Protein AF-I4Y5M1-F1 (afdb_monomer)

Organism: Wallemia mellicola (strain ATCC MYA-4683 / CBS 633.66) (NCBI:txid671144)

Solvent-accessible surface area (backbone atoms only — not comparable to f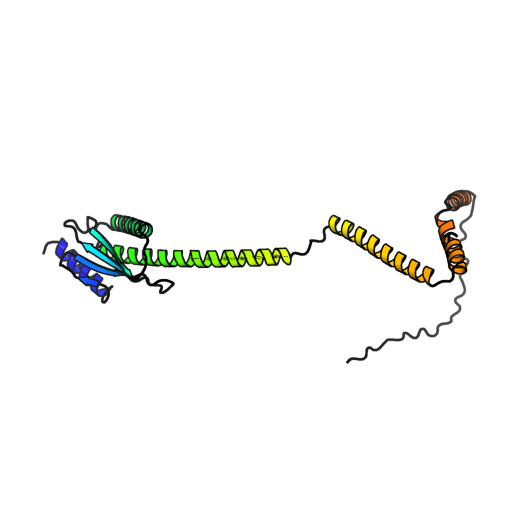ull-atom values): 14524 Å² total; per-residue (Å²): 128,55,75,54,56,51,52,52,51,56,50,47,58,51,45,48,71,75,32,72,87,38,56,44,78,80,50,98,53,30,42,33,37,55,40,62,44,89,63,93,57,83,75,69,51,31,35,34,43,38,37,36,65,47,96,56,43,42,70,42,75,56,53,71,46,81,45,78,79,40,68,86,79,55,71,69,56,51,53,51,49,53,52,52,42,50,52,54,45,64,76,43,55,69,40,90,47,66,64,58,46,54,50,50,49,31,51,51,51,37,50,54,44,49,51,56,49,51,55,51,51,48,53,51,48,52,52,52,49,56,50,50,49,54,49,48,57,72,65,53,66,83,77,85,41,77,66,58,47,52,55,50,48,53,51,50,51,51,52,51,50,50,53,50,51,51,51,52,50,53,55,50,66,74,43,55,77,70,56,43,51,51,51,50,52,52,72,69,49,70,50,73,69,58,46,56,77,65,47,62,65,59,61,58,50,49,63,60,57,75,72,64,86,77,79,82,79,66,69,81,79,66,73,75,80,86,77,86,82,88,85,82,87,81,80,81,78,82,80,81,81,90,129

InterPro domains:
  IPR006575 RWD domain [PF05773] (6-107)
  IPR006575 RWD domain [PS50908] (10-112)
  IPR006575 RWD domain [SM00591] (10-112)
  IPR016135 Ubiquitin-conjugating enzyme/RWD-like [G3DSA:3.10.110.10] (1-119)
  IPR016135 Ubiquitin-conjugating enzyme/RWD-like [SSF54495] (1-115)
  IPR040213 GIR2-like [PTHR12292] (7-232)

Structure (mmCIF, N/CA/C/O backbone):
data_AF-I4Y5M1-F1
#
_entry.id   AF-I4Y5M1-F1
#
loop_
_atom_site.group_PDB
_atom_site.id
_atom_site.type_symbol
_atom_site.label_atom_id
_atom_site.label_alt_id
_atom_site.label_comp_id
_atom_site.label_asym_id
_atom_site.label_entity_id
_atom_site.label_seq_id
_atom_site.pdbx_PDB_ins_code
_atom_site.Cartn_x
_atom_site.Cartn_y
_atom_site.Cartn_z
_atom_site.occupancy
_atom_site.B_iso_or_equiv
_atom_site.auth_seq_id
_atom_site.auth_comp_id
_atom_site.auth_asym_id
_atom_site.auth_atom_id
_atom_site.pdbx_PDB_model_num
ATOM 1 N N . MET A 1 1 ? -20.840 1.268 39.334 1.00 57.03 1 MET A N 1
ATOM 2 C CA . MET A 1 1 ? -19.733 1.132 38.390 1.00 57.03 1 MET A CA 1
ATOM 3 C C . MET A 1 1 ? -19.556 -0.352 38.187 1.00 57.03 1 MET A C 1
ATOM 5 O O . MET A 1 1 ? -19.246 -1.049 39.149 1.00 57.03 1 MET A O 1
ATOM 9 N N . SER A 1 2 ? -19.965 -0.866 37.032 1.00 81.56 2 SER A N 1
ATOM 10 C CA . SER A 1 2 ? -19.571 -2.227 36.652 1.00 81.56 2 SER A CA 1
ATOM 11 C C . SER A 1 2 ? -18.068 -2.230 36.351 1.00 81.56 2 SER A C 1
ATOM 13 O O . SER A 1 2 ? -17.550 -1.196 35.939 1.00 81.56 2 SER A O 1
ATOM 15 N N . GLU A 1 3 ? -17.371 -3.354 36.540 1.00 83.19 3 GLU A N 1
ATOM 16 C CA . GLU A 1 3 ? -15.937 -3.470 36.193 1.00 83.19 3 GLU A CA 1
ATOM 17 C C . GLU A 1 3 ? -15.663 -3.020 34.743 1.00 83.19 3 GLU A C 1
ATOM 19 O O . GLU A 1 3 ? -14.637 -2.414 34.461 1.00 83.19 3 GLU A O 1
ATOM 24 N N . LEU A 1 4 ? -16.630 -3.221 33.841 1.00 84.31 4 LEU A N 1
ATOM 25 C CA . LEU A 1 4 ? -16.580 -2.770 32.450 1.00 84.31 4 LEU A CA 1
ATOM 26 C C . LEU A 1 4 ? -16.574 -1.239 32.307 1.00 84.31 4 LEU A C 1
ATOM 28 O O . LEU A 1 4 ? -15.827 -0.704 31.497 1.00 84.31 4 LEU A O 1
ATOM 32 N N . GLU A 1 5 ? -17.381 -0.521 33.090 1.00 86.50 5 GLU A N 1
ATOM 33 C CA . GLU A 1 5 ? -17.401 0.949 33.057 1.00 86.50 5 GLU A CA 1
ATOM 34 C C . GLU A 1 5 ? -16.091 1.539 33.587 1.00 86.50 5 GLU A C 1
ATOM 36 O O . GLU A 1 5 ? -15.622 2.541 33.053 1.00 86.50 5 GLU A O 1
ATOM 41 N N . GLU A 1 6 ? -15.490 0.925 34.611 1.00 88.38 6 GLU A N 1
ATOM 42 C CA . GLU A 1 6 ? -14.185 1.356 35.133 1.00 88.38 6 GLU A CA 1
ATOM 43 C C . GLU A 1 6 ? -13.089 1.166 34.079 1.00 88.38 6 GLU A C 1
ATOM 45 O O . GLU A 1 6 ? -12.389 2.127 33.771 1.00 88.38 6 GLU A O 1
ATOM 50 N N . ILE A 1 7 ? -13.028 -0.004 33.430 1.00 87.94 7 ILE A N 1
ATOM 51 C CA . ILE A 1 7 ? -12.066 -0.280 32.348 1.00 87.94 7 ILE A CA 1
ATOM 52 C C . ILE A 1 7 ? -12.235 0.700 31.181 1.00 87.94 7 ILE A C 1
ATOM 54 O O . ILE A 1 7 ? -11.246 1.241 30.694 1.00 87.94 7 ILE A O 1
ATOM 58 N N . ILE A 1 8 ? -13.472 0.959 30.740 1.00 88.56 8 ILE A N 1
ATOM 59 C CA . ILE A 1 8 ? -13.740 1.903 29.642 1.00 88.56 8 ILE A CA 1
ATOM 60 C C . ILE A 1 8 ? -13.320 3.324 30.030 1.00 88.56 8 ILE A C 1
ATOM 62 O O . ILE A 1 8 ? -12.779 4.048 29.200 1.00 88.56 8 ILE A O 1
ATOM 66 N N . THR A 1 9 ? -13.552 3.736 31.280 1.00 90.25 9 THR A N 1
ATOM 67 C CA . THR A 1 9 ? -13.184 5.085 31.735 1.00 90.25 9 THR A CA 1
ATOM 68 C C . THR A 1 9 ? -11.665 5.246 31.804 1.00 90.25 9 THR A C 1
ATOM 70 O O . THR A 1 9 ? -11.143 6.246 31.321 1.00 90.25 9 THR A O 1
ATOM 73 N N . GLU A 1 10 ? -10.950 4.251 32.339 1.00 90.88 10 GLU A N 1
ATOM 74 C CA . GLU A 1 10 ? -9.482 4.242 32.375 1.00 90.88 10 GLU A CA 1
ATOM 75 C C . GLU A 1 10 ? -8.877 4.226 30.964 1.00 90.88 10 GLU A C 1
ATOM 77 O O . GLU A 1 10 ? -7.961 4.995 30.675 1.00 90.88 10 GLU A O 1
ATOM 82 N N . GLU A 1 11 ? -9.405 3.395 30.058 1.00 91.19 11 GLU A N 1
ATOM 83 C CA . GLU A 1 11 ? -8.971 3.372 28.658 1.00 91.19 11 GLU A CA 1
ATOM 84 C C . GLU A 1 11 ? -9.228 4.719 27.975 1.00 91.19 11 GLU A C 1
ATOM 86 O O . GLU A 1 11 ? -8.365 5.224 27.260 1.00 91.19 11 GLU A O 1
ATOM 91 N N . TYR A 1 12 ? -10.382 5.334 28.228 1.00 89.88 12 TYR A N 1
ATOM 92 C CA . TYR A 1 12 ? -10.726 6.631 27.661 1.00 89.88 12 TYR A CA 1
ATOM 93 C C . TYR A 1 12 ? -9.765 7.740 28.109 1.00 89.88 12 TYR A C 1
ATOM 95 O O . TYR A 1 12 ? -9.320 8.517 27.269 1.00 89.88 12 TYR A O 1
ATOM 103 N N . GLU A 1 13 ? -9.389 7.799 29.391 1.00 91.62 13 GLU A N 1
ATOM 104 C CA . GLU A 1 13 ? -8.397 8.773 29.882 1.00 91.62 13 GLU A CA 1
ATOM 105 C C . GLU A 1 13 ? -7.034 8.599 29.193 1.00 91.62 13 GLU A C 1
ATOM 107 O O . GLU A 1 13 ? -6.365 9.577 28.846 1.00 91.62 13 GLU A O 1
ATOM 112 N N . VAL A 1 14 ? -6.626 7.349 28.951 1.00 92.44 14 VAL A N 1
ATOM 113 C CA . VAL A 1 14 ? -5.398 7.050 28.203 1.00 92.44 14 VAL A CA 1
ATOM 114 C C . VAL A 1 14 ? -5.525 7.520 26.754 1.00 92.44 14 VAL A C 1
ATOM 116 O O . VAL A 1 14 ? -4.622 8.189 26.251 1.00 92.44 14 VAL A O 1
ATOM 119 N N . LEU A 1 15 ? -6.642 7.223 26.088 1.00 90.31 15 LEU A N 1
ATOM 120 C CA . LEU A 1 15 ? -6.883 7.632 24.704 1.00 90.31 15 LEU A CA 1
ATOM 121 C C . LEU A 1 15 ? -6.965 9.152 24.552 1.00 90.31 15 LEU A C 1
ATOM 123 O O . LEU A 1 15 ? -6.425 9.675 23.585 1.00 90.31 15 LEU A O 1
ATOM 127 N N . GLU A 1 16 ? -7.554 9.870 25.508 1.00 90.62 16 GLU A N 1
ATOM 128 C CA . GLU A 1 16 ? -7.593 11.338 25.517 1.00 90.62 16 GLU A CA 1
ATOM 129 C C . GLU A 1 16 ? -6.181 11.938 25.625 1.00 90.62 16 GLU A C 1
ATOM 131 O O . GLU A 1 16 ? -5.888 12.969 25.019 1.00 90.62 16 GLU A O 1
ATOM 136 N N . SER A 1 17 ? -5.265 11.267 26.335 1.00 91.62 17 SER A N 1
ATOM 137 C CA . SER A 1 17 ? -3.861 11.683 26.404 1.00 91.62 17 SER A CA 1
ATOM 138 C C . SER A 1 17 ? -3.068 11.380 25.131 1.00 91.62 17 SER A C 1
ATOM 140 O O . SER A 1 17 ? -2.084 12.076 24.869 1.00 91.62 17 SER A O 1
ATOM 142 N N . ILE A 1 18 ? -3.418 10.325 24.392 1.00 90.25 18 ILE A N 1
ATOM 143 C CA . ILE A 1 18 ? -2.713 9.925 23.164 1.00 90.25 18 ILE A CA 1
ATOM 144 C C . ILE A 1 18 ? -3.246 10.712 21.960 1.00 90.25 18 ILE A C 1
ATOM 146 O O . ILE A 1 18 ? -2.457 11.201 21.154 1.00 90.25 18 ILE A O 1
ATOM 150 N N . TYR A 1 19 ? -4.568 10.871 21.875 1.00 89.31 19 TYR A N 1
ATOM 151 C CA . TYR A 1 19 ? -5.299 11.453 20.749 1.00 89.31 19 TYR A CA 1
ATOM 152 C C . TYR A 1 19 ? -6.145 12.666 21.186 1.00 89.31 19 TYR A C 1
ATOM 154 O O . TYR A 1 19 ? -7.373 12.623 21.111 1.00 89.31 19 TYR A O 1
ATOM 162 N N . PRO A 1 20 ? -5.527 13.777 21.625 1.00 86.00 20 PRO A N 1
ATOM 163 C CA . PRO A 1 20 ? -6.262 14.919 22.175 1.00 86.00 20 PRO A CA 1
ATOM 164 C C . PRO A 1 20 ? -7.123 15.667 21.144 1.00 86.00 20 PRO A C 1
ATOM 166 O O . PRO A 1 20 ? -8.105 16.304 21.517 1.00 86.00 20 PRO A O 1
ATOM 169 N N . GLU A 1 21 ? -6.752 15.626 19.861 1.00 85.69 21 GLU A N 1
ATOM 170 C CA . GLU A 1 21 ? -7.451 16.341 18.778 1.00 85.69 21 GLU A CA 1
ATOM 171 C C . GLU A 1 21 ? -8.237 15.404 17.844 1.00 85.69 21 GLU A C 1
ATOM 173 O O . GLU A 1 21 ? -9.109 15.857 17.106 1.00 85.69 21 GLU A O 1
ATOM 178 N N . GLU A 1 22 ? -7.942 14.103 17.886 1.00 87.25 22 GLU A N 1
ATOM 179 C CA . GLU A 1 22 ? -8.444 13.094 16.943 1.00 87.25 22 GLU A CA 1
ATOM 180 C C . GLU A 1 22 ? -9.556 12.206 17.533 1.00 87.25 22 GLU A C 1
ATOM 182 O O . GLU A 1 22 ? -10.274 11.537 16.784 1.00 87.25 22 GLU A O 1
ATOM 187 N N . LEU A 1 23 ? -9.710 12.203 18.863 1.00 89.06 23 LEU A N 1
ATOM 188 C CA . LEU A 1 23 ? -10.723 11.437 19.588 1.00 89.06 23 LEU A CA 1
ATOM 189 C C . LEU A 1 23 ? -12.029 12.234 19.726 1.00 89.06 23 LEU A C 1
ATOM 191 O O . LEU A 1 23 ? -12.064 13.311 20.320 1.00 89.06 23 LEU A O 1
ATOM 195 N N . GLU A 1 24 ? -13.135 11.660 19.256 1.00 87.94 24 GLU A N 1
ATOM 196 C CA . GLU A 1 24 ? -14.485 12.189 19.436 1.00 87.94 24 GLU A CA 1
ATOM 197 C C . GLU A 1 24 ? -15.360 11.174 20.188 1.00 87.94 24 GLU A C 1
ATOM 199 O O . GLU A 1 24 ? -15.571 10.035 19.761 1.00 87.94 24 GLU A O 1
ATOM 204 N N . ARG A 1 25 ? -15.901 11.593 21.338 1.00 85.56 25 ARG A N 1
ATOM 205 C CA . ARG A 1 25 ? -16.814 10.773 22.139 1.00 85.56 25 ARG A CA 1
ATOM 206 C C . ARG A 1 25 ? -18.257 11.002 21.700 1.00 85.56 25 ARG A C 1
ATOM 208 O O . ARG A 1 25 ? -18.841 12.039 22.010 1.00 85.56 25 ARG A O 1
ATOM 215 N N . ILE A 1 26 ? -18.847 10.011 21.032 1.00 85.88 26 ILE A N 1
ATOM 216 C CA . ILE A 1 26 ? -20.254 10.058 20.605 1.00 85.88 26 ILE A CA 1
ATOM 217 C C . ILE A 1 26 ? -21.175 9.657 21.766 1.00 85.88 26 ILE A C 1
ATOM 219 O O . ILE A 1 26 ? -22.204 10.293 21.998 1.00 85.88 26 ILE A O 1
ATOM 223 N N . SER A 1 27 ? -20.812 8.607 22.508 1.00 86.56 27 SER A N 1
ATOM 224 C CA . SER A 1 27 ? -21.611 8.071 23.615 1.00 86.56 27 SER A CA 1
ATOM 225 C C . SER A 1 27 ? -20.727 7.462 24.710 1.00 86.56 27 SER A C 1
ATOM 227 O O . SER A 1 27 ? -19.505 7.418 24.598 1.00 86.56 27 SER A O 1
ATOM 229 N N . ASP A 1 28 ? -21.338 6.954 25.781 1.00 80.69 28 ASP A N 1
ATOM 230 C CA . ASP A 1 28 ? -20.623 6.216 26.832 1.00 80.69 28 ASP A CA 1
ATOM 231 C C . ASP A 1 28 ? -20.078 4.867 26.337 1.00 80.69 28 ASP A C 1
ATOM 233 O O . ASP A 1 28 ? -19.151 4.326 26.929 1.00 80.69 28 ASP A O 1
ATOM 237 N N . ARG A 1 29 ? -20.645 4.338 25.244 1.00 84.75 29 ARG A N 1
ATOM 238 C CA . ARG A 1 29 ? -20.257 3.057 24.631 1.00 84.75 29 ARG A CA 1
ATOM 239 C C . ARG A 1 29 ? -19.787 3.175 23.180 1.00 84.75 29 ARG A C 1
ATOM 241 O O . ARG A 1 29 ? -19.519 2.150 22.565 1.00 84.75 29 ARG A O 1
ATOM 248 N N . GLU A 1 30 ? -19.721 4.389 22.638 1.00 89.25 30 GLU A N 1
ATOM 249 C CA . GLU A 1 30 ? -19.337 4.631 21.246 1.00 89.25 30 GLU A CA 1
ATOM 250 C C . GLU A 1 30 ? -18.233 5.680 21.166 1.00 89.25 30 GLU A C 1
ATOM 252 O O . GLU A 1 30 ? -18.373 6.799 21.674 1.00 89.25 30 GLU A O 1
ATOM 257 N N . LEU A 1 31 ? -17.160 5.298 20.484 1.00 90.12 31 LEU A N 1
ATOM 258 C CA . LEU A 1 31 ? -15.962 6.083 20.245 1.00 90.12 31 LEU A CA 1
ATOM 259 C C . LEU A 1 31 ? -15.838 6.367 18.758 1.00 90.12 31 LEU A C 1
ATOM 261 O O . LEU A 1 31 ? -16.199 5.531 17.923 1.00 90.12 31 LEU A O 1
ATOM 265 N N . LYS A 1 32 ? -15.196 7.478 18.437 1.00 91.62 32 LYS A N 1
ATOM 266 C CA . LYS A 1 32 ? -14.704 7.742 17.099 1.00 91.62 32 LYS A CA 1
ATOM 267 C C . LYS A 1 32 ? -13.271 8.250 17.188 1.00 91.62 32 LYS A C 1
ATOM 269 O O . LYS A 1 32 ? -13.000 9.182 17.937 1.00 91.62 32 LYS A O 1
ATOM 274 N N . ILE A 1 33 ? -12.362 7.621 16.452 1.00 90.69 33 ILE A N 1
ATOM 275 C CA . ILE A 1 33 ? -10.958 8.034 16.368 1.00 90.69 33 ILE A CA 1
ATOM 276 C C . ILE A 1 33 ? -10.657 8.358 14.913 1.00 90.69 33 ILE A C 1
ATOM 278 O O . ILE A 1 33 ? -10.759 7.493 14.045 1.00 90.69 33 ILE A O 1
ATOM 282 N N . THR A 1 34 ? -10.289 9.607 14.655 1.00 89.00 34 THR A N 1
ATOM 283 C CA . THR A 1 34 ? -9.799 10.029 13.343 1.00 89.00 34 THR A CA 1
ATOM 284 C C . THR A 1 34 ? -8.353 9.571 13.215 1.00 89.00 34 THR A C 1
ATOM 286 O O . THR A 1 34 ? -7.529 9.888 14.059 1.00 89.00 34 THR A O 1
ATOM 289 N N . THR A 1 35 ? -8.024 8.826 12.171 1.00 84.25 35 THR A N 1
ATOM 290 C CA . THR A 1 35 ? -6.660 8.354 11.912 1.00 84.25 35 THR A CA 1
ATOM 291 C C . THR A 1 35 ? -6.131 8.999 10.641 1.00 84.25 35 THR A C 1
ATOM 293 O O . THR A 1 35 ? -6.786 9.006 9.592 1.00 84.25 35 THR A O 1
ATOM 296 N N . ILE A 1 36 ? -4.937 9.576 10.761 1.00 82.19 36 ILE A N 1
ATOM 297 C CA . ILE A 1 36 ? -4.214 10.229 9.675 1.00 82.19 36 ILE A CA 1
ATOM 298 C C . ILE A 1 36 ? -2.898 9.456 9.476 1.00 82.19 36 ILE A C 1
ATOM 300 O O . ILE A 1 36 ? -2.210 9.182 10.465 1.00 82.19 36 ILE A O 1
ATOM 304 N N . PRO A 1 37 ? -2.540 9.068 8.240 1.00 77.81 37 PRO A N 1
ATOM 305 C CA . PRO A 1 37 ? -1.242 8.479 7.941 1.00 77.81 37 PRO A CA 1
ATOM 306 C C . PRO A 1 37 ? -0.120 9.441 8.334 1.00 77.81 37 PRO A C 1
ATOM 308 O O . PRO A 1 37 ? -0.224 10.647 8.116 1.00 77.81 37 PRO A O 1
ATOM 311 N N . ASP A 1 38 ? 0.964 8.899 8.892 1.00 69.62 38 ASP A N 1
ATOM 312 C CA . ASP A 1 38 ? 2.120 9.699 9.329 1.00 69.62 38 ASP A CA 1
ATOM 313 C C . ASP A 1 38 ? 2.882 10.335 8.158 1.00 69.62 38 ASP A C 1
ATOM 315 O O . ASP A 1 38 ? 3.570 11.345 8.318 1.00 69.62 38 ASP A O 1
ATOM 319 N N . GLU A 1 39 ? 2.765 9.746 6.972 1.00 65.94 39 GLU A N 1
ATOM 320 C CA . GLU A 1 39 ? 3.447 10.203 5.773 1.00 65.94 39 GLU A CA 1
ATOM 321 C C . GLU A 1 39 ? 2.485 10.977 4.865 1.00 65.94 39 GLU A C 1
ATOM 323 O O . GLU A 1 39 ? 1.566 10.412 4.276 1.00 65.94 39 GLU A O 1
ATOM 328 N N . GLU A 1 40 ? 2.749 12.275 4.669 1.00 62.34 40 GLU A N 1
ATOM 329 C CA . GLU A 1 40 ? 2.130 13.095 3.610 1.00 62.34 40 GLU A CA 1
ATOM 330 C C . GLU A 1 40 ? 2.690 12.738 2.215 1.00 62.34 40 GLU A C 1
ATOM 332 O O . GLU A 1 40 ? 3.019 13.603 1.399 1.00 62.34 40 GLU A O 1
ATOM 337 N N . ILE A 1 41 ? 2.882 11.451 1.939 1.00 58.50 41 ILE A N 1
ATOM 338 C CA . ILE A 1 41 ? 3.400 10.971 0.664 1.00 58.50 41 ILE A CA 1
ATOM 339 C C . ILE A 1 41 ? 2.203 10.553 -0.187 1.00 58.50 41 ILE A C 1
ATOM 341 O O . ILE A 1 41 ? 1.475 9.632 0.152 1.00 58.50 41 ILE A O 1
ATOM 345 N N . GLY A 1 42 ? 1.982 11.230 -1.312 1.00 63.88 42 GLY A N 1
ATOM 346 C CA . GLY A 1 42 ? 0.914 10.870 -2.246 1.00 63.88 42 GLY A CA 1
ATOM 347 C C . GLY A 1 42 ? -0.441 11.517 -1.937 1.00 63.88 42 GLY A C 1
ATOM 348 O O . GLY A 1 42 ? -0.538 12.736 -1.806 1.00 63.88 42 GLY A O 1
ATOM 349 N N . GLU A 1 43 ? -1.514 10.722 -1.955 1.00 67.44 43 GLU A N 1
ATOM 350 C CA . GLU A 1 43 ? -2.888 11.215 -1.786 1.00 67.44 43 GLU A CA 1
ATOM 351 C C . GLU A 1 43 ? -3.259 11.297 -0.298 1.00 67.44 43 GLU A C 1
ATOM 353 O O . GLU A 1 43 ? -3.044 10.320 0.420 1.00 67.44 43 GLU A O 1
ATOM 358 N N . PRO A 1 44 ? -3.849 12.414 0.175 1.00 70.81 44 PRO A N 1
ATOM 359 C CA . PRO A 1 44 ? -4.283 12.522 1.561 1.00 70.81 44 PRO A CA 1
ATOM 360 C C . PRO A 1 44 ? -5.400 11.507 1.816 1.00 70.81 44 PRO A C 1
ATOM 362 O O . PRO A 1 44 ? -6.483 11.597 1.234 1.00 70.81 44 PRO A O 1
ATOM 365 N N . LEU A 1 45 ? -5.122 10.533 2.678 1.00 81.06 45 LEU A N 1
ATOM 366 C CA . LEU A 1 45 ? -6.077 9.525 3.115 1.00 81.06 45 LEU A CA 1
ATOM 367 C C . LEU A 1 45 ? -6.411 9.799 4.579 1.00 81.06 45 LEU A C 1
ATOM 369 O O . LEU A 1 45 ? -5.520 9.808 5.412 1.00 81.06 45 LEU A O 1
ATOM 373 N N . LYS A 1 46 ? -7.676 10.055 4.901 1.00 85.69 46 LYS A N 1
ATOM 374 C CA . LYS A 1 46 ? -8.151 10.197 6.282 1.00 85.69 46 LYS A CA 1
ATOM 375 C C . LYS A 1 46 ? -9.294 9.239 6.515 1.00 85.69 46 LYS A C 1
ATOM 377 O O . LYS A 1 46 ? -10.250 9.212 5.732 1.00 85.69 46 LYS A O 1
ATOM 382 N N . THR A 1 47 ? -9.210 8.495 7.605 1.00 86.81 47 THR A N 1
ATOM 383 C CA . THR A 1 47 ? -10.216 7.500 7.961 1.00 86.81 47 THR A CA 1
ATOM 384 C C . THR A 1 47 ? -10.630 7.643 9.407 1.00 86.81 47 THR A C 1
ATOM 386 O O . THR A 1 47 ? -9.798 7.852 10.286 1.00 86.81 47 THR A O 1
ATOM 389 N N . ASP A 1 48 ? -11.910 7.450 9.655 1.00 90.75 48 ASP A N 1
ATOM 390 C CA . ASP A 1 48 ? -12.472 7.399 10.986 1.00 90.75 48 ASP A CA 1
ATOM 391 C C . ASP A 1 48 ? -12.708 5.949 11.382 1.00 90.75 48 ASP A C 1
ATOM 393 O O . ASP A 1 48 ? -13.368 5.188 10.673 1.00 90.75 48 ASP A O 1
ATOM 397 N N . LEU A 1 49 ? -12.189 5.581 12.547 1.00 90.81 49 LEU A N 1
ATOM 398 C CA . LEU A 1 49 ? -12.472 4.318 13.199 1.00 90.81 49 LEU A CA 1
ATOM 399 C C . LEU A 1 49 ? -13.588 4.539 14.215 1.00 90.81 49 LEU A C 1
ATOM 401 O O . LEU A 1 49 ? -13.377 5.152 15.266 1.00 90.81 49 LEU A O 1
ATOM 405 N N . ARG A 1 50 ? -14.787 4.049 13.900 1.00 91.94 50 ARG A N 1
ATOM 406 C CA . ARG A 1 50 ? -15.914 4.044 14.830 1.00 91.94 50 ARG A CA 1
ATOM 407 C C . ARG A 1 50 ? -15.916 2.736 15.600 1.00 91.94 50 ARG A C 1
ATOM 409 O O . ARG A 1 50 ? -15.908 1.675 14.989 1.00 91.94 50 ARG A O 1
ATOM 416 N N . ILE A 1 51 ? -15.948 2.811 16.926 1.00 91.69 51 ILE A N 1
ATOM 417 C CA . ILE A 1 51 ? -15.874 1.639 17.805 1.00 91.69 51 ILE A CA 1
ATOM 418 C C . ILE A 1 51 ? -17.066 1.643 18.752 1.00 91.69 51 ILE A C 1
ATOM 420 O O . ILE A 1 51 ? -17.370 2.660 19.376 1.00 91.69 51 ILE A O 1
ATOM 424 N N . THR A 1 52 ? -17.714 0.490 18.885 1.00 91.56 52 THR A N 1
ATOM 425 C CA . THR A 1 52 ? -18.832 0.251 19.796 1.00 91.56 52 THR A CA 1
ATOM 426 C C . THR A 1 52 ? -18.461 -0.849 20.788 1.00 91.56 52 THR A C 1
ATOM 428 O O . THR A 1 52 ? -18.168 -1.983 20.409 1.00 91.56 52 THR A O 1
ATOM 431 N N . TYR A 1 53 ? -18.481 -0.526 22.082 1.00 90.44 53 TYR A N 1
ATOM 432 C CA . TYR A 1 53 ? -18.108 -1.467 23.139 1.00 90.44 53 TYR A CA 1
ATOM 433 C C . TYR A 1 53 ? -19.203 -2.507 23.411 1.00 90.44 53 TYR A C 1
ATOM 435 O O . TYR A 1 53 ? -20.318 -2.173 23.843 1.00 90.44 53 TYR A O 1
ATOM 443 N N . THR A 1 54 ? -18.847 -3.785 23.275 1.00 89.62 54 THR A N 1
ATOM 444 C CA . THR A 1 54 ? -19.696 -4.939 23.607 1.00 89.62 54 THR A CA 1
ATOM 445 C C . THR A 1 54 ? -19.824 -5.136 25.124 1.00 89.62 54 THR A C 1
ATOM 447 O O . THR A 1 54 ? -19.101 -4.538 25.922 1.00 89.62 54 THR A O 1
ATOM 450 N N . GLU A 1 55 ? -20.792 -5.938 25.571 1.00 88.06 55 GLU A N 1
ATOM 451 C CA . GLU A 1 55 ? -21.020 -6.196 27.006 1.00 88.06 55 GLU A CA 1
ATOM 452 C C . GLU A 1 55 ? -19.927 -7.058 27.657 1.00 88.06 55 GLU A C 1
ATOM 454 O O . GLU A 1 55 ? -19.816 -7.066 28.882 1.00 88.06 55 GLU A O 1
ATOM 459 N N . GLN A 1 56 ? -19.129 -7.775 26.860 1.00 86.44 56 GLN A N 1
ATOM 460 C CA . GLN A 1 56 ? -18.062 -8.661 27.340 1.00 86.44 56 GLN A CA 1
ATOM 461 C C . GLN A 1 56 ? -16.652 -8.081 27.156 1.00 86.44 56 GLN A C 1
ATOM 463 O O . GLN A 1 56 ? -15.670 -8.771 27.431 1.00 86.44 56 GLN A O 1
ATOM 468 N N . TYR A 1 57 ? -16.530 -6.823 26.731 1.00 85.69 57 TYR A N 1
ATOM 469 C CA . TYR A 1 57 ? -15.248 -6.130 26.615 1.00 85.69 57 TYR A CA 1
ATOM 470 C C . TYR A 1 57 ? -14.490 -6.103 27.960 1.00 85.69 57 TYR A C 1
ATOM 472 O O . TYR A 1 57 ? -15.113 -5.833 28.990 1.00 85.69 57 TYR A O 1
ATOM 480 N N . PRO A 1 58 ? -13.169 -6.377 28.010 1.00 86.69 58 PRO A N 1
ATOM 481 C CA . PRO A 1 58 ? -12.213 -6.607 26.912 1.00 86.69 58 PRO A CA 1
ATOM 482 C C . PRO A 1 58 ? -12.019 -8.083 26.494 1.00 86.69 58 PRO A C 1
ATOM 484 O O . PRO A 1 58 ? -11.050 -8.418 25.814 1.00 86.69 58 PRO A O 1
ATOM 487 N N . ASN A 1 59 ? -12.893 -9.000 26.923 1.00 86.38 59 ASN A N 1
ATOM 488 C CA . ASN A 1 59 ? -12.789 -10.432 26.594 1.00 86.38 59 ASN A CA 1
ATOM 489 C C . ASN A 1 59 ? -13.384 -10.789 25.223 1.00 86.38 59 ASN A C 1
ATOM 491 O O . ASN A 1 59 ? -13.151 -11.886 24.720 1.00 86.38 59 ASN A O 1
ATOM 495 N N . GLU A 1 60 ? -14.160 -9.880 24.642 1.00 88.38 60 GLU A N 1
ATOM 496 C CA . GLU A 1 60 ? -14.741 -9.983 23.308 1.00 88.38 60 GLU A CA 1
ATOM 497 C C . GLU A 1 60 ? -14.338 -8.755 22.490 1.00 88.38 60 GLU A C 1
ATOM 499 O O . GLU A 1 60 ? -14.164 -7.661 23.039 1.00 88.38 60 GLU A O 1
ATOM 504 N N . LEU A 1 61 ? -14.188 -8.949 21.180 1.00 89.31 61 LEU A N 1
ATOM 505 C CA . LEU A 1 61 ? -13.878 -7.878 20.241 1.00 89.31 61 LEU A CA 1
ATOM 506 C C . LEU A 1 61 ? -14.989 -6.812 20.281 1.00 89.31 61 LEU A C 1
ATOM 508 O O . LEU A 1 61 ? -16.169 -7.177 20.282 1.00 89.31 61 LEU A O 1
ATOM 512 N N . PRO A 1 62 ? -14.660 -5.511 20.309 1.00 89.75 62 PRO A N 1
ATOM 513 C CA . PRO A 1 62 ? -15.659 -4.481 20.069 1.00 89.75 62 PRO A CA 1
ATOM 514 C C . PRO A 1 62 ? -16.103 -4.503 18.600 1.00 89.75 62 PRO A C 1
ATOM 516 O O . PRO A 1 62 ? -15.338 -4.898 17.718 1.00 89.75 62 PRO A O 1
ATOM 519 N N . ASP A 1 63 ? -17.319 -4.033 18.329 1.00 90.56 63 ASP A N 1
ATOM 520 C CA . ASP A 1 63 ? -17.756 -3.807 16.952 1.00 90.56 63 ASP A CA 1
ATOM 521 C C . ASP A 1 63 ? -17.050 -2.556 16.423 1.00 90.56 63 ASP A C 1
ATOM 523 O O . ASP A 1 63 ? -17.061 -1.511 17.081 1.00 90.56 63 ASP A O 1
ATOM 527 N N . PHE A 1 64 ? -16.440 -2.642 15.243 1.00 91.00 64 PHE A N 1
ATOM 528 C CA . PHE A 1 64 ? -15.763 -1.508 14.625 1.00 91.00 64 PHE A CA 1
ATOM 529 C C . PHE A 1 64 ? -16.156 -1.329 13.160 1.00 91.00 64 PHE A C 1
ATOM 531 O O . PHE A 1 64 ? -16.423 -2.290 12.440 1.00 91.00 64 PHE A O 1
ATOM 538 N N . GLU A 1 65 ? -16.177 -0.077 12.720 1.00 89.88 65 GLU A N 1
ATOM 539 C CA . GLU A 1 65 ? -16.484 0.322 11.351 1.00 89.88 65 GLU A CA 1
ATOM 540 C C . GLU A 1 65 ? -15.463 1.366 10.889 1.00 89.88 65 GLU A C 1
ATOM 542 O O . GLU A 1 65 ? -15.112 2.279 11.640 1.00 89.88 65 GLU A O 1
ATOM 547 N N . ILE A 1 66 ? -14.966 1.207 9.660 1.00 89.00 66 ILE A N 1
ATOM 548 C CA . ILE A 1 66 ? -13.986 2.113 9.053 1.00 89.00 66 ILE A CA 1
ATOM 549 C C . ILE A 1 66 ? -14.722 3.011 8.058 1.00 89.00 66 ILE A C 1
ATOM 551 O O . ILE A 1 66 ? -15.157 2.557 6.995 1.00 89.00 66 ILE A O 1
ATOM 555 N N . GLU A 1 67 ? -14.830 4.297 8.374 1.00 85.88 67 GLU A N 1
ATOM 556 C CA . GLU A 1 67 ? -15.365 5.315 7.472 1.00 85.88 67 GLU A CA 1
ATOM 557 C C . GLU A 1 67 ? -14.214 6.079 6.805 1.00 85.88 67 GLU A C 1
ATOM 559 O O . GLU A 1 67 ? -13.255 6.485 7.451 1.00 85.88 67 GLU A O 1
ATOM 564 N N . VAL A 1 68 ? -14.286 6.294 5.491 1.00 85.31 68 VAL A N 1
ATOM 565 C CA . VAL A 1 68 ? -13.267 7.068 4.760 1.00 85.31 68 VAL A CA 1
ATOM 566 C C . VAL A 1 68 ? -13.771 8.500 4.601 1.00 85.31 68 VAL A C 1
ATOM 568 O O . VAL A 1 68 ? -14.771 8.720 3.916 1.00 85.31 68 VAL A O 1
ATOM 571 N N . LEU A 1 69 ? -13.091 9.466 5.224 1.00 78.75 69 LEU A N 1
ATOM 572 C CA . LEU A 1 69 ? -13.428 10.892 5.142 1.00 78.75 69 LEU A CA 1
ATOM 573 C C . LEU A 1 69 ? -12.803 11.567 3.922 1.00 78.75 69 LEU A C 1
ATOM 575 O O . LEU A 1 69 ? -13.459 12.337 3.220 1.00 78.75 69 LEU A O 1
ATOM 579 N N . GLU A 1 70 ? -11.518 11.309 3.693 1.00 76.94 70 GLU A N 1
ATOM 580 C CA . GLU A 1 70 ? -10.726 11.944 2.644 1.00 76.94 70 GLU A CA 1
ATOM 581 C C . GLU A 1 70 ? -9.879 10.876 1.952 1.00 76.94 70 GLU A C 1
ATOM 583 O O . GLU A 1 70 ? -9.325 10.008 2.618 1.00 76.94 70 GLU A O 1
ATOM 588 N N . GLY A 1 71 ? -9.803 10.913 0.622 1.00 75.12 71 GLY A N 1
ATOM 589 C CA . GLY A 1 71 ? -9.048 9.941 -0.172 1.00 75.12 71 GLY A CA 1
ATOM 590 C C . GLY A 1 71 ? -9.896 8.820 -0.778 1.00 75.12 71 GLY A C 1
ATOM 591 O O . GLY A 1 71 ? -11.129 8.837 -0.749 1.00 75.12 71 GLY A O 1
ATOM 592 N N . THR A 1 72 ? -9.213 7.857 -1.399 1.00 74.50 72 THR A N 1
ATOM 593 C CA . THR A 1 72 ? -9.832 6.688 -2.034 1.00 74.50 72 THR A CA 1
ATOM 594 C C . THR A 1 72 ? -9.250 5.402 -1.456 1.00 74.50 72 THR A C 1
ATOM 596 O O . THR A 1 72 ? -8.043 5.160 -1.532 1.00 74.50 72 THR A O 1
ATOM 599 N N . LEU A 1 73 ? -10.122 4.577 -0.879 1.00 77.69 73 LEU A N 1
ATOM 600 C CA . LEU A 1 73 ? -9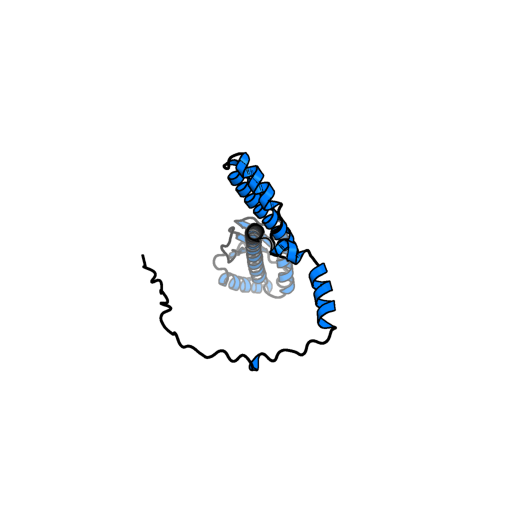.803 3.227 -0.419 1.00 77.69 73 LEU A CA 1
ATOM 601 C C . LEU A 1 73 ? -10.662 2.253 -1.224 1.00 77.69 73 LEU A C 1
ATOM 603 O O . LEU A 1 73 ? -11.889 2.398 -1.236 1.00 77.69 73 LEU A O 1
ATOM 607 N N . ASP A 1 74 ? -10.025 1.315 -1.919 1.00 82.19 74 ASP A N 1
ATOM 608 C CA . ASP A 1 74 ? -10.730 0.266 -2.651 1.00 82.19 74 ASP A CA 1
ATOM 609 C C . ASP A 1 74 ? -11.396 -0.695 -1.659 1.00 82.19 74 ASP A C 1
ATOM 611 O O . ASP A 1 74 ? -10.908 -0.901 -0.545 1.00 82.19 74 ASP A O 1
ATOM 615 N N . ASP A 1 75 ? -12.502 -1.320 -2.059 1.00 82.44 75 ASP A N 1
ATOM 616 C CA . ASP A 1 75 ? -13.241 -2.218 -1.161 1.00 82.44 75 ASP A CA 1
ATOM 617 C C . ASP A 1 75 ? -12.373 -3.415 -0.731 1.00 82.44 75 ASP A C 1
ATOM 619 O O . ASP A 1 75 ? -12.437 -3.861 0.409 1.00 82.44 75 ASP A O 1
ATOM 623 N N . LYS A 1 76 ? -11.462 -3.868 -1.601 1.00 85.06 76 LYS A N 1
ATOM 624 C CA . LYS A 1 76 ? -10.491 -4.927 -1.276 1.00 85.06 76 LYS A CA 1
ATOM 625 C C . LYS A 1 76 ? -9.470 -4.511 -0.222 1.00 85.06 76 LYS A C 1
ATOM 627 O O . LYS A 1 76 ? -9.041 -5.342 0.571 1.00 85.06 76 LYS A O 1
ATOM 632 N N . GLU A 1 77 ? -9.040 -3.253 -0.256 1.00 85.50 77 GLU A N 1
ATOM 633 C CA . GLU A 1 77 ? -8.092 -2.714 0.720 1.00 85.50 77 GLU A CA 1
ATOM 634 C C . GLU A 1 77 ? -8.784 -2.560 2.078 1.00 85.50 77 GLU A C 1
ATOM 636 O O . GLU A 1 77 ? -8.207 -2.926 3.097 1.00 85.50 77 GLU A O 1
ATOM 641 N N . LYS A 1 78 ? -10.052 -2.113 2.091 1.00 87.00 78 LYS A N 1
ATOM 642 C CA . LYS A 1 78 ? -10.890 -2.088 3.302 1.00 87.00 78 LYS A CA 1
ATOM 643 C C . LYS A 1 78 ? -11.029 -3.471 3.921 1.00 87.00 78 LYS A C 1
ATOM 645 O O . LYS A 1 78 ? -10.780 -3.615 5.112 1.00 87.00 78 LYS A O 1
ATOM 650 N N . ASP A 1 79 ? -11.391 -4.471 3.120 1.00 88.94 79 ASP A N 1
ATOM 651 C CA . ASP A 1 79 ? -11.544 -5.848 3.597 1.00 88.94 79 ASP A CA 1
ATOM 652 C C . ASP A 1 79 ? -10.233 -6.376 4.204 1.00 88.94 79 ASP A C 1
ATOM 654 O O . ASP A 1 79 ? -10.250 -6.985 5.273 1.00 88.94 79 ASP A O 1
ATOM 658 N N . GLY A 1 80 ? -9.091 -6.073 3.574 1.00 89.94 80 GLY A N 1
ATOM 659 C CA . GLY A 1 80 ? -7.769 -6.426 4.096 1.00 89.94 80 GLY A CA 1
ATOM 660 C C . GLY A 1 80 ? -7.441 -5.748 5.430 1.00 89.94 80 GLY A C 1
ATOM 661 O O . GLY A 1 80 ? -6.962 -6.410 6.349 1.00 89.94 80 GLY A O 1
ATOM 662 N N . LEU A 1 81 ? -7.745 -4.453 5.577 1.00 90.19 81 LEU A N 1
ATOM 663 C CA . LEU A 1 81 ? -7.566 -3.734 6.846 1.00 90.19 81 LEU A CA 1
ATOM 664 C C . LEU A 1 81 ? -8.465 -4.305 7.949 1.00 90.19 81 LEU A C 1
ATOM 666 O O . LEU A 1 81 ? -8.023 -4.473 9.082 1.00 90.19 81 LEU A O 1
ATOM 670 N N . VAL A 1 82 ? -9.717 -4.643 7.630 1.00 91.38 82 VAL A N 1
ATOM 671 C CA . VAL A 1 82 ? -10.645 -5.269 8.584 1.00 91.38 82 VAL A CA 1
ATOM 672 C C . VAL A 1 82 ? -10.139 -6.645 9.023 1.00 91.38 82 VAL A C 1
ATOM 674 O O . VAL A 1 82 ? -10.262 -6.990 10.198 1.00 91.38 82 VAL A O 1
ATOM 677 N N . GLU A 1 83 ? -9.557 -7.436 8.120 1.00 92.19 83 GLU A N 1
ATOM 678 C CA . GLU A 1 83 ? -8.953 -8.730 8.459 1.00 92.19 83 GLU A CA 1
ATOM 679 C C . GLU A 1 83 ? -7.753 -8.561 9.404 1.00 92.19 83 GLU A C 1
ATOM 681 O O . GLU A 1 83 ? -7.704 -9.217 10.445 1.00 92.19 83 GLU A O 1
ATOM 686 N N . GLN A 1 84 ? -6.858 -7.612 9.115 1.00 91.56 84 GLN A N 1
ATOM 687 C CA . GLN A 1 84 ? -5.712 -7.284 9.975 1.00 91.56 84 GLN A CA 1
ATOM 688 C C . GLN A 1 84 ? -6.141 -6.805 11.370 1.00 91.56 84 GLN A C 1
ATOM 690 O O . GLN A 1 84 ? -5.589 -7.239 12.381 1.00 91.56 84 GLN A O 1
ATOM 695 N N . LEU A 1 85 ? -7.156 -5.940 11.445 1.00 91.25 85 LEU A N 1
ATOM 696 C CA . LEU A 1 85 ? -7.707 -5.464 12.716 1.00 91.25 85 LEU A CA 1
ATOM 697 C C . LEU A 1 85 ? -8.330 -6.598 13.532 1.00 91.25 85 LEU A C 1
ATOM 699 O O . LEU A 1 85 ? -8.159 -6.647 14.750 1.00 91.25 85 LEU A O 1
ATOM 703 N N . ASN A 1 86 ? -9.023 -7.528 12.872 1.00 91.75 86 ASN A N 1
ATOM 704 C CA . ASN A 1 86 ? -9.569 -8.710 13.531 1.00 91.75 86 ASN A CA 1
ATOM 705 C C . ASN A 1 86 ? -8.467 -9.624 14.078 1.00 91.75 86 ASN A C 1
ATOM 707 O O . ASN A 1 86 ? -8.606 -10.121 15.194 1.00 91.75 86 ASN A O 1
ATOM 711 N N . GLU A 1 87 ? -7.382 -9.834 13.332 1.00 92.75 87 GLU A N 1
ATOM 712 C CA . GLU A 1 87 ? -6.235 -10.633 13.781 1.00 92.75 87 GLU A CA 1
ATOM 713 C C . GLU A 1 87 ? -5.599 -10.017 15.036 1.00 92.75 87 GLU A C 1
ATOM 715 O O . GLU A 1 87 ? -5.533 -10.664 16.082 1.00 92.75 87 GLU A O 1
ATOM 720 N N . ILE A 1 88 ? -5.254 -8.728 14.984 1.00 91.50 88 ILE A N 1
ATOM 721 C CA . ILE A 1 88 ? -4.626 -8.007 16.104 1.00 91.50 88 ILE A CA 1
ATOM 722 C C . ILE A 1 88 ? -5.555 -7.941 17.321 1.00 91.50 88 ILE A C 1
ATOM 724 O O . ILE A 1 88 ? -5.115 -8.097 18.467 1.00 91.50 88 ILE A O 1
ATOM 728 N N . GLY A 1 89 ? -6.851 -7.735 17.090 1.00 88.81 89 GLY A N 1
ATOM 729 C CA . GLY A 1 89 ? -7.843 -7.710 18.154 1.00 88.81 89 GLY A CA 1
ATOM 730 C C . GLY A 1 89 ? -8.038 -9.079 18.818 1.00 88.81 89 GLY A C 1
ATOM 731 O O . GLY A 1 89 ? -8.221 -9.132 20.032 1.00 88.81 89 GLY A O 1
ATOM 732 N N . GLN A 1 90 ? -7.933 -10.184 18.071 1.00 90.12 90 GLN A N 1
ATOM 733 C CA . GLN A 1 90 ? -7.960 -11.541 18.632 1.00 90.12 90 GLN A CA 1
ATOM 734 C C . GLN A 1 90 ? -6.698 -11.864 19.441 1.00 90.12 90 GLN A C 1
ATOM 736 O O . GLN A 1 90 ? -6.791 -12.515 20.484 1.00 90.12 90 GLN A O 1
ATOM 741 N N . GLU A 1 91 ? -5.529 -11.401 18.997 1.00 89.62 91 GLU A N 1
ATOM 742 C CA . GLU A 1 91 ? -4.263 -11.590 19.717 1.00 89.62 91 GLU A CA 1
ATOM 743 C C . GLU A 1 91 ? -4.216 -10.819 21.040 1.00 89.62 91 GLU A C 1
ATOM 745 O O . GLU A 1 91 ? -3.604 -11.274 22.009 1.00 89.62 91 GLU A O 1
ATOM 750 N N . SER A 1 92 ? -4.887 -9.668 21.092 1.00 87.06 92 SER A N 1
ATOM 751 C CA . SER A 1 92 ? -4.818 -8.731 22.218 1.00 87.06 92 SER A CA 1
ATOM 752 C C . SER A 1 92 ? -5.979 -8.864 23.219 1.00 87.06 92 SER A C 1
ATOM 754 O O . SER A 1 92 ? -6.128 -8.013 24.098 1.00 87.06 92 SER A O 1
ATOM 756 N N . LEU A 1 93 ? -6.804 -9.916 23.114 1.00 89.38 93 LEU A N 1
ATOM 757 C CA . LEU A 1 93 ? -7.956 -10.141 24.001 1.00 89.38 93 LEU A CA 1
ATOM 758 C C . LEU A 1 93 ? -7.559 -10.174 25.486 1.00 89.38 93 LEU A C 1
ATOM 760 O O . LEU A 1 93 ? -6.546 -10.755 25.880 1.00 89.38 93 LEU A O 1
ATOM 764 N N . GLY A 1 94 ? -8.417 -9.601 26.332 1.00 83.31 94 GLY A N 1
ATOM 765 C CA . GLY A 1 94 ? -8.203 -9.514 27.780 1.00 83.31 94 GLY A CA 1
ATOM 766 C C . GLY A 1 94 ? -7.451 -8.260 28.239 1.00 83.31 94 GLY A C 1
ATOM 767 O O . GLY A 1 94 ? -7.214 -8.104 29.436 1.00 83.31 94 GLY A O 1
ATOM 768 N N . MET A 1 95 ? -7.109 -7.354 27.320 1.00 86.62 95 MET A N 1
ATOM 769 C CA . MET A 1 95 ? -6.568 -6.019 27.595 1.00 86.62 95 MET A CA 1
ATOM 770 C C . MET A 1 95 ? -7.363 -4.953 26.826 1.00 86.62 95 MET A C 1
ATOM 772 O O . MET A 1 95 ? -8.083 -5.309 25.899 1.00 86.62 95 MET A O 1
ATOM 776 N N . PRO A 1 96 ? -7.253 -3.660 27.177 1.00 86.88 96 PRO A N 1
ATOM 777 C CA . PRO A 1 96 ? -7.814 -2.580 26.367 1.00 86.88 96 PRO A CA 1
ATOM 778 C C . PRO A 1 96 ? -7.308 -2.646 24.911 1.00 86.88 96 PRO A C 1
ATOM 780 O O . PRO A 1 96 ? -6.100 -2.661 24.669 1.00 86.88 96 PRO A O 1
ATOM 783 N N . LEU A 1 97 ? -8.233 -2.749 23.952 1.00 89.50 97 LEU A N 1
ATOM 784 C CA . LEU A 1 97 ? -7.977 -3.051 22.537 1.00 89.50 97 LEU A CA 1
ATOM 785 C C . LEU A 1 97 ? -8.011 -1.814 21.640 1.00 89.50 97 LEU A C 1
ATOM 787 O O . LEU A 1 97 ? -7.477 -1.856 20.533 1.00 89.50 97 LEU A O 1
ATOM 791 N N . VAL A 1 98 ? -8.652 -0.725 22.071 1.00 89.88 98 VAL A N 1
ATOM 792 C CA . VAL A 1 98 ? -8.989 0.396 21.181 1.00 89.88 98 VAL A CA 1
ATOM 793 C C . VAL A 1 98 ? -7.739 1.059 20.625 1.00 89.88 98 VAL A C 1
ATOM 795 O O . VAL A 1 98 ? -7.660 1.326 19.428 1.00 89.88 98 VAL A O 1
ATOM 798 N N . PHE A 1 99 ? -6.738 1.279 21.478 1.00 90.44 99 PHE A N 1
ATOM 799 C CA . PHE A 1 99 ? -5.460 1.841 21.053 1.00 90.44 99 PHE A CA 1
ATOM 800 C C . PHE A 1 99 ? -4.742 0.938 20.041 1.00 90.44 99 PHE A C 1
ATOM 802 O O . PHE A 1 99 ? -4.225 1.433 19.038 1.00 90.44 99 PHE A O 1
ATOM 809 N N . SER A 1 100 ? -4.732 -0.378 20.278 1.00 91.06 100 SER A N 1
ATOM 810 C CA . SER A 1 100 ? -4.119 -1.345 19.363 1.00 91.06 100 SER A CA 1
ATOM 811 C C . SER A 1 100 ? -4.819 -1.345 18.006 1.00 91.06 100 SER A C 1
ATOM 813 O O . SER A 1 100 ? -4.143 -1.343 16.984 1.00 91.06 100 SER A O 1
ATOM 815 N N . LEU A 1 101 ? -6.155 -1.277 17.984 1.00 91.12 101 LEU A N 1
ATOM 816 C CA . LEU A 1 101 ? -6.937 -1.191 16.749 1.00 91.12 101 LEU A CA 1
ATOM 817 C C . LEU A 1 101 ? -6.691 0.131 16.008 1.00 91.12 101 LEU A C 1
ATOM 819 O O . LEU A 1 101 ? -6.462 0.122 14.802 1.00 91.12 101 LEU A O 1
ATOM 823 N N . ALA A 1 102 ? -6.679 1.264 16.712 1.00 90.50 102 ALA A N 1
ATOM 824 C CA . ALA A 1 102 ? -6.393 2.565 16.106 1.00 90.50 102 ALA A CA 1
ATOM 825 C C . ALA A 1 102 ? -4.970 2.628 15.523 1.00 90.50 102 ALA A C 1
ATOM 827 O O . ALA A 1 102 ? -4.776 3.112 14.408 1.00 90.50 102 ALA A O 1
ATOM 828 N N . SER A 1 103 ? -3.986 2.088 16.247 1.00 90.06 103 SER A N 1
ATOM 829 C CA . SER A 1 103 ? -2.592 2.019 15.793 1.00 90.06 103 SER A CA 1
ATOM 830 C C . SER A 1 103 ? -2.437 1.094 14.587 1.00 90.06 103 SER A C 1
ATOM 832 O O . SER A 1 103 ? -1.835 1.480 13.592 1.00 90.06 103 SER A O 1
ATOM 834 N N . ALA A 1 104 ? -3.053 -0.089 14.628 1.00 91.56 104 ALA A N 1
ATOM 835 C CA . ALA A 1 104 ? -3.050 -1.034 13.518 1.00 91.56 104 ALA A CA 1
ATOM 836 C C . ALA A 1 104 ? -3.693 -0.457 12.250 1.00 91.56 104 ALA A C 1
ATOM 838 O O . ALA A 1 104 ? -3.170 -0.644 11.152 1.00 91.56 104 ALA A O 1
ATOM 839 N N . LEU A 1 105 ? -4.801 0.279 12.393 1.00 91.12 105 LEU A N 1
ATOM 840 C CA . LEU A 1 105 ? -5.438 0.962 11.270 1.00 91.12 105 LEU A CA 1
ATOM 841 C C . LEU A 1 105 ? -4.500 2.014 10.666 1.00 91.12 105 LEU A C 1
ATOM 843 O O . LEU A 1 105 ? -4.340 2.066 9.447 1.00 91.12 105 LEU A O 1
ATOM 847 N N . LYS A 1 106 ? -3.856 2.825 11.513 1.00 89.69 106 LYS A N 1
ATOM 848 C CA . LYS A 1 106 ? -2.901 3.851 11.083 1.00 89.69 106 LYS A CA 1
ATOM 849 C C . LYS A 1 106 ? -1.712 3.250 10.327 1.00 89.69 106 LYS A C 1
ATOM 851 O O . LYS A 1 106 ? -1.343 3.759 9.265 1.00 89.69 106 LYS A O 1
ATOM 856 N N . ASP A 1 107 ? -1.148 2.160 10.840 1.00 90.25 107 ASP A N 1
ATOM 857 C CA . ASP A 1 107 ? -0.039 1.442 10.207 1.00 90.25 107 ASP A CA 1
ATOM 858 C C . ASP A 1 107 ? -0.472 0.823 8.872 1.00 90.25 107 ASP A C 1
ATOM 860 O O . ASP A 1 107 ? 0.213 0.989 7.862 1.00 90.25 107 ASP A O 1
ATOM 864 N N . GLY A 1 108 ? -1.642 0.177 8.830 1.00 88.94 108 GLY A N 1
ATOM 865 C CA . GLY A 1 108 ? -2.188 -0.421 7.611 1.00 88.94 108 GLY A CA 1
ATOM 866 C C . GLY A 1 108 ? -2.445 0.611 6.511 1.00 88.94 108 GLY A C 1
ATOM 867 O O . GLY A 1 108 ? -2.098 0.392 5.351 1.00 88.94 108 GLY A O 1
ATOM 868 N N . ILE A 1 109 ? -2.983 1.779 6.866 1.00 87.31 109 ILE A N 1
ATOM 869 C CA . ILE A 1 109 ? -3.175 2.897 5.931 1.00 87.31 109 ILE A CA 1
ATOM 870 C C . ILE A 1 109 ? -1.837 3.440 5.434 1.00 87.31 109 ILE A C 1
ATOM 872 O O . ILE A 1 109 ? -1.677 3.657 4.232 1.00 87.31 109 ILE A O 1
ATOM 876 N N . SER A 1 110 ? -0.867 3.620 6.331 1.00 87.56 110 SER A N 1
ATOM 877 C CA . SER A 1 110 ? 0.472 4.084 5.957 1.00 87.56 110 SER A CA 1
ATOM 878 C C . SER A 1 110 ? 1.141 3.103 4.986 1.00 87.56 110 SER A C 1
ATOM 880 O O . SER A 1 110 ? 1.680 3.525 3.964 1.00 87.56 110 SER A O 1
ATOM 882 N N . GLN A 1 111 ? 1.009 1.794 5.224 1.00 87.62 111 GLN A N 1
ATOM 883 C CA . GLN A 1 111 ? 1.518 0.759 4.323 1.00 87.62 111 GLN A CA 1
ATOM 884 C C . GLN A 1 111 ? 0.842 0.806 2.945 1.00 87.62 111 GLN A C 1
ATOM 886 O O . GLN A 1 111 ? 1.529 0.733 1.932 1.00 87.62 111 GLN A O 1
ATOM 891 N N . LEU A 1 112 ? -0.482 0.985 2.876 1.00 86.44 112 LEU A N 1
ATOM 892 C CA . LEU A 1 112 ? -1.196 1.096 1.596 1.00 86.44 112 LEU A CA 1
ATOM 893 C C . LEU A 1 112 ? -0.734 2.306 0.774 1.00 86.44 112 LEU A C 1
ATOM 895 O O . LEU A 1 112 ? -0.580 2.218 -0.447 1.00 86.44 112 LEU A O 1
ATOM 899 N N . VAL A 1 113 ? -0.508 3.442 1.434 1.00 85.12 113 VAL A N 1
ATOM 900 C CA . VAL A 1 113 ? 0.009 4.654 0.789 1.00 85.12 113 VAL A CA 1
ATOM 901 C C . VAL A 1 113 ? 1.426 4.417 0.258 1.00 85.12 113 VAL A C 1
ATOM 903 O O . VAL A 1 113 ? 1.704 4.727 -0.905 1.00 85.12 113 VAL A O 1
ATOM 906 N N . GLN A 1 114 ? 2.291 3.793 1.061 1.00 85.38 114 GLN A N 1
ATOM 907 C CA . GLN A 1 114 ? 3.645 3.423 0.650 1.00 85.38 114 GLN A CA 1
ATOM 908 C C . GLN A 1 114 ? 3.647 2.440 -0.522 1.00 85.38 114 GLN A C 1
ATOM 910 O O . GLN A 1 114 ? 4.370 2.657 -1.492 1.00 85.38 114 GLN A O 1
ATOM 915 N N . ASP A 1 115 ? 2.813 1.403 -0.487 1.00 86.25 115 ASP A N 1
ATOM 916 C CA . ASP A 1 115 ? 2.721 0.400 -1.549 1.00 86.25 115 ASP A CA 1
ATOM 917 C C . ASP A 1 115 ? 2.298 1.038 -2.879 1.00 86.25 115 ASP A C 1
ATOM 919 O O . ASP A 1 115 ? 2.864 0.737 -3.934 1.00 86.25 115 ASP A O 1
ATOM 923 N N . ARG A 1 116 ? 1.341 1.976 -2.853 1.00 84.88 116 ARG A N 1
ATOM 924 C CA . ARG A 1 116 ? 0.913 2.720 -4.050 1.00 84.88 116 ARG A CA 1
ATOM 925 C C . ARG A 1 116 ? 2.048 3.548 -4.644 1.00 84.88 116 ARG A C 1
ATOM 927 O O . ARG A 1 116 ? 2.183 3.595 -5.870 1.00 84.88 116 ARG A O 1
ATOM 934 N N . GLU A 1 117 ? 2.848 4.199 -3.808 1.00 83.12 117 GLU A N 1
ATOM 935 C CA . GLU A 1 117 ? 3.972 5.010 -4.274 1.00 83.12 117 GLU A CA 1
ATOM 936 C C . GLU A 1 117 ? 5.125 4.139 -4.779 1.00 83.12 117 GLU A C 1
ATOM 938 O O . GLU A 1 117 ? 5.639 4.382 -5.870 1.00 83.12 117 GLU A O 1
ATOM 943 N N . GLN A 1 118 ? 5.453 3.054 -4.076 1.00 85.81 118 GLN A N 1
ATOM 944 C CA . GLN A 1 118 ? 6.456 2.084 -4.516 1.00 85.81 118 GLN A CA 1
ATOM 945 C C . GLN A 1 118 ? 6.092 1.472 -5.870 1.00 85.81 118 GLN A C 1
ATOM 947 O O . GLN A 1 118 ? 6.950 1.359 -6.742 1.00 85.81 118 GLN A O 1
ATOM 952 N N . MET A 1 119 ? 4.819 1.141 -6.103 1.00 83.00 119 MET A N 1
ATOM 953 C CA . MET A 1 119 ? 4.362 0.632 -7.400 1.00 83.00 119 MET A CA 1
ATOM 954 C C . MET A 1 119 ? 4.535 1.663 -8.524 1.00 83.00 119 MET A C 1
ATOM 956 O O . MET A 1 119 ? 4.913 1.302 -9.642 1.00 83.00 119 MET A O 1
ATOM 960 N N . LYS A 1 120 ? 4.293 2.952 -8.250 1.00 82.50 120 LYS A N 1
ATOM 961 C CA . LYS A 1 120 ? 4.532 4.035 -9.219 1.00 82.50 120 LYS A CA 1
ATOM 962 C C . LYS A 1 120 ? 6.021 4.228 -9.484 1.00 82.50 120 LYS A C 1
ATOM 964 O O . LYS A 1 120 ? 6.425 4.294 -10.645 1.00 82.50 120 LYS A O 1
ATOM 969 N N . GLU A 1 121 ? 6.833 4.289 -8.434 1.00 83.44 121 GLU A N 1
ATOM 970 C CA . GLU A 1 121 ? 8.279 4.459 -8.547 1.00 83.44 121 GLU A CA 1
ATOM 971 C C . GLU A 1 121 ? 8.915 3.277 -9.280 1.00 83.44 121 GLU A C 1
ATOM 973 O O . GLU A 1 121 ? 9.756 3.469 -10.159 1.00 83.44 121 GLU A O 1
ATOM 978 N N . GLN A 1 122 ? 8.466 2.057 -8.997 1.00 82.50 122 GLN A N 1
ATOM 979 C CA . GLN A 1 122 ? 8.941 0.864 -9.678 1.00 82.50 122 GLN A CA 1
ATOM 980 C C . GLN A 1 122 ? 8.543 0.866 -11.155 1.00 82.50 122 GLN A C 1
ATOM 982 O O . GLN A 1 122 ? 9.393 0.616 -12.005 1.00 82.50 122 GLN A O 1
ATOM 987 N N . ALA A 1 123 ? 7.316 1.270 -11.496 1.00 83.06 123 ALA A N 1
ATOM 988 C CA . ALA A 1 123 ? 6.910 1.438 -12.891 1.00 83.06 123 ALA A CA 1
ATOM 989 C C . ALA A 1 123 ? 7.739 2.513 -13.626 1.00 83.06 123 ALA A C 1
ATOM 991 O O . ALA A 1 123 ? 8.087 2.345 -14.801 1.00 83.06 123 ALA A O 1
ATOM 992 N N . GLU A 1 124 ? 8.088 3.616 -12.957 1.00 80.62 124 GLU A N 1
ATOM 993 C CA . GLU A 1 124 ? 8.997 4.618 -13.518 1.00 80.62 124 GLU A CA 1
ATOM 994 C C . GLU A 1 124 ? 10.425 4.096 -13.677 1.00 80.62 124 GLU A C 1
ATOM 996 O O . GLU A 1 124 ? 11.069 4.363 -14.695 1.00 80.62 124 GLU A O 1
ATOM 1001 N N . SER A 1 125 ? 10.930 3.380 -12.675 1.00 78.69 125 SER A N 1
ATOM 1002 C CA . SER A 1 125 ? 12.261 2.781 -12.674 1.00 78.69 125 SER A CA 1
ATOM 1003 C C . SER A 1 125 ? 12.388 1.765 -13.802 1.00 78.69 125 SER A C 1
ATOM 1005 O O . SER A 1 125 ? 13.304 1.874 -14.612 1.00 78.69 125 SER A O 1
ATOM 1007 N N . ASP A 1 126 ? 11.416 0.867 -13.951 1.00 81.56 126 ASP A N 1
ATOM 1008 C CA . ASP A 1 126 ? 11.372 -0.128 -15.023 1.00 81.56 126 ASP A CA 1
ATOM 1009 C C . ASP A 1 126 ? 11.328 0.543 -16.400 1.00 81.56 126 ASP A C 1
ATOM 1011 O O . ASP A 1 126 ? 12.023 0.134 -17.334 1.00 81.56 126 ASP A O 1
ATOM 1015 N N . ARG A 1 127 ? 10.572 1.641 -16.536 1.00 80.75 127 ARG A N 1
ATOM 1016 C CA . ARG A 1 127 ? 10.548 2.431 -17.773 1.00 80.75 127 ARG A CA 1
ATOM 1017 C C . ARG A 1 127 ? 11.912 3.053 -18.079 1.00 80.75 127 ARG A C 1
ATOM 1019 O O . ARG A 1 127 ? 12.351 2.993 -19.229 1.00 80.75 127 ARG A O 1
ATOM 1026 N N . LYS A 1 128 ? 12.579 3.633 -17.077 1.00 78.06 128 LYS A N 1
ATOM 1027 C CA . LYS A 1 128 ? 13.924 4.220 -17.210 1.00 78.06 128 LYS A CA 1
ATOM 1028 C C . LYS A 1 128 ? 14.956 3.139 -17.545 1.00 78.06 128 LYS A C 1
ATOM 1030 O O . LYS A 1 128 ? 15.767 3.333 -18.444 1.00 78.06 128 LYS A O 1
ATOM 1035 N N . GLN A 1 129 ? 14.891 1.977 -16.900 1.00 75.94 129 GLN A N 1
ATOM 1036 C CA . GLN A 1 129 ? 15.770 0.842 -17.184 1.00 75.94 129 GLN A CA 1
ATOM 1037 C C . GLN A 1 129 ? 15.575 0.309 -18.604 1.00 75.94 129 GLN A C 1
ATOM 1039 O O . GLN A 1 129 ? 16.560 0.078 -19.298 1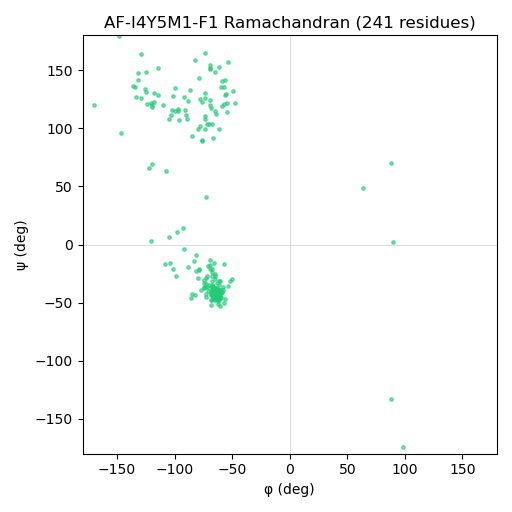.00 75.94 129 GLN A O 1
ATOM 1044 N N . ALA A 1 130 ? 14.334 0.199 -19.084 1.00 80.44 130 ALA A N 1
ATOM 1045 C CA . ALA A 1 130 ? 14.052 -0.216 -20.457 1.00 80.44 130 ALA A CA 1
ATOM 1046 C C . ALA A 1 130 ? 14.563 0.790 -21.507 1.00 80.44 130 ALA A C 1
ATOM 1048 O O . ALA A 1 130 ? 14.890 0.409 -22.634 1.00 80.44 130 ALA A O 1
ATOM 1049 N N . GLU A 1 131 ? 14.618 2.080 -21.174 1.00 77.50 131 GLU A N 1
ATOM 1050 C CA . GLU A 1 131 ? 15.222 3.104 -22.032 1.00 77.50 131 GLU A CA 1
ATOM 1051 C C . GLU A 1 131 ? 16.749 2.994 -22.037 1.00 77.50 131 GLU A C 1
ATOM 1053 O O . GLU A 1 131 ? 17.351 2.936 -23.111 1.00 77.50 131 GLU A O 1
ATOM 1058 N N . ILE A 1 132 ? 17.358 2.832 -20.860 1.00 75.75 132 ILE A N 1
ATOM 1059 C CA . ILE A 1 132 ? 18.799 2.605 -20.711 1.00 75.75 132 ILE A CA 1
ATOM 1060 C C . ILE A 1 132 ? 19.224 1.319 -21.426 1.00 75.75 132 ILE A C 1
ATOM 1062 O O . ILE A 1 132 ? 20.246 1.318 -22.100 1.00 75.75 132 ILE A O 1
ATOM 1066 N N . GLU A 1 133 ? 18.456 0.231 -21.351 1.00 73.81 133 GLU A N 1
ATOM 1067 C CA . GLU A 1 133 ? 18.778 -1.015 -22.053 1.00 73.81 133 GLU A CA 1
ATOM 1068 C C . GLU A 1 133 ? 18.763 -0.823 -23.574 1.00 73.81 133 GLU A C 1
ATOM 1070 O O . GLU A 1 133 ? 19.698 -1.245 -24.249 1.00 73.81 133 GLU A O 1
ATOM 1075 N N . LYS A 1 134 ? 17.789 -0.086 -24.123 1.00 76.69 134 LYS A N 1
ATOM 1076 C CA . LYS A 1 134 ? 17.762 0.257 -25.558 1.00 76.69 134 LYS A CA 1
ATOM 1077 C C . LYS A 1 134 ? 18.925 1.155 -25.965 1.00 76.69 134 LYS A C 1
ATOM 1079 O O . LYS A 1 134 ? 19.451 1.024 -27.072 1.00 76.69 134 LYS A O 1
ATOM 1084 N N . GLU A 1 135 ? 19.326 2.087 -25.107 1.00 75.50 135 GLU A N 1
ATOM 1085 C CA . GLU A 1 135 ? 20.514 2.907 -25.336 1.00 75.50 135 GLU A CA 1
ATOM 1086 C C . GLU A 1 135 ? 21.796 2.079 -25.252 1.00 75.50 135 GLU A C 1
ATOM 1088 O O . GLU A 1 135 ? 22.674 2.233 -26.100 1.00 75.50 135 GLU A O 1
ATOM 1093 N N . LEU A 1 136 ? 21.890 1.150 -24.302 1.00 72.06 136 LEU A N 1
ATOM 1094 C CA . LEU A 1 136 ? 23.001 0.214 -24.168 1.00 72.06 136 LEU A CA 1
ATOM 1095 C C . LEU A 1 136 ? 23.059 -0.764 -25.339 1.00 72.06 136 LEU A C 1
ATOM 1097 O O . LEU A 1 136 ? 24.154 -1.068 -25.786 1.00 72.06 136 LEU A O 1
ATOM 1101 N N . GLU A 1 137 ? 21.937 -1.231 -25.880 1.00 70.94 137 GLU A N 1
ATOM 1102 C CA . GLU A 1 137 ? 21.901 -2.055 -27.093 1.00 70.94 137 GLU A CA 1
ATOM 1103 C C . GLU A 1 137 ? 22.367 -1.274 -28.321 1.00 70.94 137 GLU A C 1
ATOM 1105 O O . GLU A 1 137 ? 23.144 -1.790 -29.120 1.00 70.94 137 GLU A O 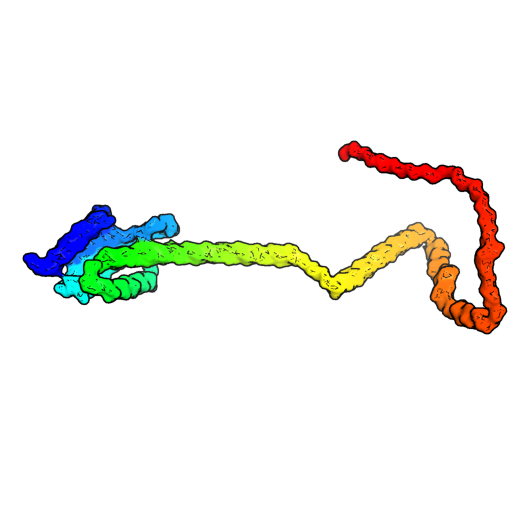1
ATOM 1110 N N . ARG A 1 138 ? 21.955 -0.007 -28.453 1.00 70.44 138 ARG A N 1
ATOM 1111 C CA . ARG A 1 138 ? 22.447 0.881 -29.521 1.00 70.44 138 ARG A CA 1
ATOM 1112 C C . ARG A 1 138 ? 23.929 1.215 -29.364 1.00 70.44 138 ARG A C 1
ATOM 1114 O O . ARG A 1 138 ? 24.629 1.357 -30.362 1.00 70.44 138 ARG A O 1
ATOM 1121 N N . THR A 1 139 ? 24.394 1.355 -28.126 1.00 68.56 139 THR A N 1
ATOM 1122 C CA . THR A 1 139 ? 25.773 1.749 -27.794 1.00 68.56 139 THR A CA 1
ATOM 1123 C C . THR A 1 139 ? 26.712 0.548 -27.697 1.00 68.56 139 THR A C 1
ATOM 1125 O O . THR A 1 139 ? 27.927 0.695 -27.842 1.00 68.56 139 THR A O 1
ATOM 1128 N N . ARG A 1 140 ? 26.186 -0.668 -27.514 1.00 65.25 140 ARG A N 1
ATOM 1129 C CA . ARG A 1 140 ? 26.938 -1.913 -27.667 1.00 65.25 140 ARG A CA 1
ATOM 1130 C C . ARG A 1 140 ? 27.299 -2.059 -29.138 1.00 65.25 140 ARG A C 1
ATOM 1132 O O . ARG A 1 140 ? 26.569 -2.634 -29.937 1.00 65.25 140 ARG A O 1
ATOM 1139 N N . GLY A 1 141 ? 28.477 -1.555 -29.488 1.00 69.44 141 GLY A N 1
ATOM 1140 C CA . GLY A 1 141 ? 29.130 -1.926 -30.732 1.00 69.44 141 GLY A CA 1
ATOM 1141 C C . GLY A 1 141 ? 29.258 -3.449 -30.839 1.00 69.44 141 GLY A C 1
ATOM 1142 O O . GLY A 1 141 ? 29.262 -4.177 -29.842 1.00 69.44 141 GLY A O 1
ATOM 1143 N N . THR A 1 142 ? 29.386 -3.952 -32.063 1.00 72.12 142 THR A N 1
ATOM 1144 C CA . THR A 1 142 ? 29.683 -5.366 -32.300 1.00 72.12 142 THR A CA 1
ATOM 1145 C C . THR A 1 142 ? 31.001 -5.734 -31.632 1.00 72.12 142 THR A C 1
ATOM 1147 O O . THR A 1 142 ? 32.052 -5.191 -31.977 1.00 72.12 142 THR A O 1
ATOM 1150 N N . GLN A 1 143 ? 30.954 -6.674 -30.687 1.00 71.62 143 GLN A N 1
ATOM 1151 C CA . GLN A 1 143 ? 32.164 -7.251 -30.115 1.00 71.62 143 GLN A CA 1
ATOM 1152 C C . GLN A 1 143 ? 33.013 -7.834 -31.250 1.00 71.62 143 GLN A C 1
ATOM 1154 O O . GLN A 1 143 ? 32.519 -8.585 -32.099 1.00 71.62 143 GLN A O 1
ATOM 1159 N N . ILE A 1 144 ? 34.293 -7.462 -31.282 1.00 73.19 144 ILE A N 1
ATOM 1160 C CA . ILE A 1 144 ? 35.233 -7.950 -32.291 1.00 73.19 144 ILE A CA 1
ATOM 1161 C C . ILE A 1 144 ? 35.614 -9.382 -31.910 1.00 73.19 144 ILE A C 1
ATOM 1163 O O . ILE A 1 144 ? 36.568 -9.624 -31.174 1.00 73.19 144 ILE A O 1
ATOM 1167 N N . THR A 1 145 ? 34.837 -10.347 -32.390 1.00 80.88 145 THR A N 1
ATOM 1168 C CA . THR A 1 145 ? 35.195 -11.767 -32.353 1.00 80.88 145 THR A CA 1
ATOM 1169 C C . THR A 1 145 ? 36.111 -12.098 -33.535 1.00 80.88 145 THR A C 1
ATOM 1171 O O . THR A 1 145 ? 36.149 -11.376 -34.535 1.00 80.88 145 THR A O 1
ATOM 1174 N N . ARG A 1 146 ? 36.880 -13.194 -33.446 1.00 83.69 146 ARG A N 1
ATOM 1175 C CA . ARG A 1 146 ? 37.797 -13.602 -34.529 1.00 83.69 146 ARG A CA 1
ATOM 1176 C C . ARG A 1 146 ? 37.054 -13.830 -35.852 1.00 83.69 146 ARG A C 1
ATOM 1178 O O . ARG A 1 146 ? 37.593 -13.500 -36.901 1.00 83.69 146 ARG A O 1
ATOM 1185 N N . GLU A 1 147 ? 35.841 -14.367 -35.795 1.00 84.19 147 GLU A N 1
ATOM 1186 C CA . GLU A 1 147 ? 34.995 -14.635 -36.964 1.00 84.19 147 GLU A CA 1
ATOM 1187 C C . GLU A 1 147 ? 34.520 -13.326 -37.611 1.00 84.19 147 GLU A C 1
ATOM 1189 O O . GLU A 1 147 ? 34.825 -13.090 -38.781 1.00 84.19 147 GLU A O 1
ATOM 1194 N N . ASN A 1 148 ? 33.939 -12.410 -36.824 1.00 83.56 148 ASN A N 1
ATOM 1195 C CA . ASN A 1 148 ? 33.523 -11.082 -37.297 1.00 83.56 148 ASN A CA 1
ATOM 1196 C C . ASN A 1 148 ? 34.699 -10.285 -37.877 1.00 83.56 148 ASN A C 1
ATOM 1198 O O . ASN A 1 148 ? 34.564 -9.605 -38.893 1.00 83.56 148 ASN A O 1
ATOM 1202 N N . PHE A 1 149 ? 35.879 -10.383 -37.255 1.00 86.44 149 PHE A N 1
ATOM 1203 C CA . PHE A 1 149 ? 37.082 -9.723 -37.751 1.00 86.44 149 PHE A CA 1
ATOM 1204 C C . PHE A 1 149 ? 37.542 -10.285 -39.100 1.00 86.44 149 PHE A C 1
ATOM 1206 O O . PHE A 1 149 ? 37.994 -9.521 -39.948 1.00 86.44 149 PHE A O 1
ATOM 1213 N N . LEU A 1 150 ? 37.450 -11.600 -39.321 1.00 90.12 150 LEU A N 1
ATOM 1214 C CA . LEU A 1 150 ? 37.825 -12.213 -40.597 1.00 90.12 150 LEU A CA 1
ATOM 1215 C C . LEU A 1 150 ? 36.864 -11.813 -41.719 1.00 90.12 150 LEU A C 1
ATOM 1217 O O . LEU A 1 150 ? 37.326 -11.475 -42.811 1.00 90.12 150 LEU A O 1
ATOM 1221 N N . GLU A 1 151 ? 35.560 -11.799 -41.446 1.00 88.31 151 GLU A N 1
ATOM 1222 C CA . GLU A 1 151 ? 34.548 -11.334 -42.398 1.00 88.31 151 GLU A CA 1
ATOM 1223 C C . GLU A 1 151 ? 34.747 -9.856 -42.736 1.00 88.31 151 GLU A C 1
ATOM 1225 O O . GLU A 1 151 ? 34.909 -9.515 -43.911 1.00 88.31 151 GLU A O 1
ATOM 1230 N N . TRP A 1 152 ? 34.861 -8.995 -41.720 1.00 90.50 152 TRP A N 1
ATOM 1231 C CA . TRP A 1 152 ? 35.166 -7.576 -41.900 1.00 90.50 152 TRP A CA 1
ATOM 1232 C C . TRP A 1 152 ? 36.463 -7.372 -42.689 1.00 90.50 152 TRP A C 1
ATOM 1234 O O . TRP A 1 152 ? 36.492 -6.620 -43.660 1.00 90.50 152 TRP A O 1
ATOM 1244 N N . ARG A 1 153 ? 37.533 -8.095 -42.338 1.00 92.25 153 ARG A N 1
ATOM 1245 C CA . ARG A 1 153 ? 38.822 -8.028 -43.036 1.00 92.25 153 ARG A CA 1
ATOM 1246 C C . ARG A 1 153 ? 38.683 -8.417 -44.503 1.00 92.25 153 ARG A C 1
ATOM 1248 O O . ARG A 1 153 ? 39.318 -7.793 -45.349 1.00 92.25 153 ARG A O 1
ATOM 1255 N N . SER A 1 154 ? 37.895 -9.442 -44.816 1.00 91.44 154 SER A N 1
ATOM 1256 C CA . SER A 1 154 ? 37.683 -9.878 -46.199 1.00 91.44 154 SER A CA 1
ATOM 1257 C C . SER A 1 154 ? 36.979 -8.803 -47.031 1.00 91.44 154 SER A C 1
ATOM 1259 O O . SER A 1 154 ? 37.433 -8.495 -48.134 1.00 91.44 154 SER A O 1
ATOM 1261 N N . GLN A 1 155 ? 35.946 -8.168 -46.470 1.00 92.06 155 GLN A N 1
ATOM 1262 C CA . GLN A 1 155 ? 35.217 -7.072 -47.106 1.00 92.06 155 GLN A CA 1
ATOM 1263 C C . GLN A 1 155 ? 36.106 -5.836 -47.263 1.00 92.06 155 GLN A C 1
ATOM 1265 O O . GLN A 1 155 ? 36.186 -5.281 -48.353 1.00 92.06 155 GLN A O 1
ATOM 1270 N N . TYR A 1 156 ? 36.854 -5.469 -46.220 1.00 93.94 156 TYR A N 1
ATOM 1271 C CA . TYR A 1 156 ? 37.779 -4.338 -46.244 1.00 93.94 156 TYR A CA 1
ATOM 1272 C C . TYR A 1 156 ? 38.896 -4.518 -47.281 1.00 93.94 156 TYR A C 1
ATOM 1274 O O . TYR A 1 156 ? 39.214 -3.596 -48.029 1.00 93.94 156 TYR A O 1
ATOM 1282 N N . ILE A 1 157 ? 39.487 -5.716 -47.373 1.00 94.12 157 ILE A N 1
ATOM 1283 C CA . ILE A 1 157 ? 40.497 -6.020 -48.398 1.00 94.12 157 ILE A CA 1
ATOM 1284 C C . ILE A 1 157 ? 39.878 -5.941 -49.798 1.00 94.12 157 ILE A C 1
ATOM 1286 O O . ILE A 1 157 ? 40.505 -5.395 -50.706 1.00 94.12 157 ILE A O 1
ATOM 1290 N N . ALA A 1 158 ? 38.661 -6.458 -49.987 1.00 93.12 158 ALA A N 1
ATOM 1291 C CA . ALA A 1 158 ? 37.965 -6.381 -51.268 1.00 93.12 158 ALA A CA 1
ATOM 1292 C C . ALA A 1 158 ? 37.667 -4.928 -51.673 1.00 93.12 158 ALA A C 1
ATOM 1294 O O . ALA A 1 158 ? 37.984 -4.537 -52.796 1.00 93.12 158 ALA A O 1
ATOM 1295 N N . GLU A 1 159 ? 37.139 -4.115 -50.755 1.00 92.25 159 GLU A N 1
ATOM 1296 C CA . GLU A 1 159 ? 36.881 -2.687 -50.965 1.00 92.25 159 GLU A CA 1
ATOM 1297 C C . GLU A 1 159 ? 38.175 -1.935 -51.286 1.00 92.25 159 GLU A C 1
ATOM 1299 O O . GLU A 1 159 ? 38.242 -1.175 -52.255 1.00 92.25 159 GLU A O 1
ATOM 1304 N N . ARG A 1 160 ? 39.250 -2.199 -50.535 1.00 91.69 160 ARG A N 1
ATOM 1305 C CA . ARG A 1 160 ? 40.531 -1.532 -50.757 1.00 91.69 160 ARG A CA 1
ATOM 1306 C C . ARG A 1 160 ? 41.145 -1.892 -52.105 1.00 91.69 160 ARG A C 1
ATOM 1308 O O . ARG A 1 160 ? 41.664 -1.009 -52.785 1.00 91.69 160 ARG A O 1
ATOM 1315 N N . ASN A 1 161 ? 41.074 -3.160 -52.497 1.00 90.56 161 ASN A N 1
ATOM 1316 C CA . ASN A 1 161 ? 41.553 -3.612 -53.799 1.00 90.56 161 ASN A CA 1
ATOM 1317 C C . ASN A 1 161 ? 40.713 -3.030 -54.941 1.00 90.56 161 ASN A C 1
ATOM 1319 O O . ASN A 1 161 ? 41.278 -2.645 -55.961 1.00 90.56 161 ASN A O 1
ATOM 1323 N N . ALA A 1 162 ? 39.393 -2.917 -54.770 1.00 89.12 162 ALA A N 1
ATOM 1324 C CA . ALA A 1 162 ? 38.520 -2.275 -55.748 1.00 89.12 162 ALA A CA 1
ATOM 1325 C C . ALA A 1 162 ? 38.859 -0.785 -55.917 1.00 89.12 162 ALA A C 1
ATOM 1327 O O . ALA A 1 162 ? 38.931 -0.297 -57.042 1.00 89.12 162 ALA A O 1
ATOM 1328 N N . GLU A 1 163 ? 39.144 -0.078 -54.822 1.00 88.12 163 GLU A N 1
ATOM 1329 C CA . GLU A 1 163 ? 39.558 1.326 -54.865 1.00 88.12 163 GLU A CA 1
ATOM 1330 C C . GLU A 1 163 ? 40.927 1.504 -55.540 1.00 88.12 163 GLU A C 1
ATOM 1332 O O . GLU A 1 163 ? 41.113 2.418 -56.344 1.00 88.12 163 GLU A O 1
ATOM 1337 N N . ILE A 1 164 ? 41.885 0.611 -55.268 1.00 87.94 164 ILE A N 1
ATOM 1338 C CA . ILE A 1 164 ? 43.185 0.603 -55.957 1.00 87.94 164 ILE A CA 1
ATOM 1339 C C . ILE A 1 164 ? 42.989 0.337 -57.454 1.00 87.94 164 ILE A C 1
ATOM 1341 O O . ILE A 1 164 ? 43.485 1.110 -58.269 1.00 87.94 164 ILE A O 1
ATOM 1345 N N . ALA A 1 165 ? 42.208 -0.679 -57.826 1.00 85.00 165 ALA A N 1
ATOM 1346 C CA . ALA A 1 165 ? 41.920 -0.997 -59.223 1.00 85.00 165 ALA A CA 1
ATOM 1347 C C . ALA A 1 165 ? 41.223 0.165 -59.949 1.00 85.00 165 ALA A C 1
ATOM 1349 O O . ALA A 1 165 ? 41.560 0.472 -61.091 1.00 85.00 165 ALA A O 1
ATOM 1350 N N . ARG A 1 166 ? 40.299 0.864 -59.279 1.00 83.50 166 ARG A N 1
ATOM 1351 C CA . ARG A 1 166 ? 39.628 2.053 -59.822 1.00 83.50 166 ARG A CA 1
ATOM 1352 C C . ARG A 1 166 ? 40.609 3.197 -60.068 1.00 83.50 166 ARG A C 1
ATOM 1354 O O . ARG A 1 166 ? 40.510 3.874 -61.090 1.00 83.50 166 ARG A O 1
ATOM 1361 N N . LYS A 1 167 ? 41.562 3.415 -59.156 1.00 83.06 167 LYS A N 1
ATOM 1362 C CA . LYS A 1 167 ? 42.628 4.412 -59.330 1.00 83.06 167 LYS A CA 1
ATOM 1363 C C . LYS A 1 167 ? 43.573 4.035 -60.463 1.00 83.06 167 LYS A C 1
ATOM 1365 O O . LYS A 1 167 ? 43.868 4.884 -61.297 1.00 83.06 167 LYS A O 1
ATOM 1370 N N . GLU A 1 168 ? 43.995 2.778 -60.540 1.00 79.88 168 GLU A N 1
ATOM 1371 C CA . GLU A 1 168 ? 44.836 2.281 -61.632 1.00 79.88 168 GLU A CA 1
ATOM 1372 C C . GLU A 1 168 ? 44.131 2.396 -62.988 1.00 79.88 168 GLU A C 1
ATOM 1374 O O . GLU A 1 168 ? 44.740 2.836 -63.958 1.00 79.88 168 GLU A O 1
ATOM 1379 N N . GLU A 1 169 ? 42.838 2.074 -63.074 1.00 77.06 169 GLU A N 1
ATOM 1380 C CA . GLU A 1 169 ? 42.057 2.244 -64.300 1.00 77.06 169 GLU A CA 1
ATOM 1381 C C . GLU A 1 169 ? 41.893 3.720 -64.683 1.00 77.06 169 GLU A C 1
ATOM 1383 O O . GLU A 1 169 ? 42.007 4.060 -65.863 1.00 77.06 169 GLU A O 1
ATOM 1388 N N . ALA A 1 170 ? 41.689 4.609 -63.708 1.00 77.75 170 ALA A N 1
ATOM 1389 C CA . ALA A 1 170 ? 41.621 6.048 -63.945 1.00 77.75 170 ALA A CA 1
ATOM 1390 C C . ALA A 1 170 ? 42.959 6.616 -64.447 1.00 77.75 170 ALA A C 1
ATOM 1392 O O . ALA A 1 170 ? 42.966 7.406 -65.390 1.00 77.75 170 ALA A O 1
ATOM 1393 N N . GLU A 1 171 ? 44.089 6.194 -63.877 1.00 75.31 171 GLU A N 1
ATOM 1394 C CA . GLU A 1 171 ? 45.426 6.574 -64.353 1.00 75.31 171 GLU A CA 1
ATOM 1395 C C . GLU A 1 171 ? 45.712 5.991 -65.749 1.00 75.31 171 GLU A C 1
ATOM 1397 O O . GLU A 1 171 ? 46.130 6.713 -66.654 1.00 75.31 171 GLU A O 1
ATOM 1402 N N . LEU A 1 172 ? 45.369 4.721 -65.990 1.00 66.69 172 LEU A N 1
ATOM 1403 C CA . LEU A 1 172 ? 45.480 4.081 -67.308 1.00 66.69 172 LEU A CA 1
ATOM 1404 C C . LEU A 1 172 ? 44.558 4.702 -68.365 1.00 66.69 172 LEU A C 1
ATOM 1406 O O . LEU A 1 172 ? 44.866 4.622 -69.553 1.00 66.69 172 LEU A O 1
ATOM 1410 N N . SER A 1 173 ? 43.432 5.296 -67.966 1.00 67.44 173 SER A N 1
ATOM 1411 C CA . SER A 1 173 ? 42.523 6.013 -68.866 1.00 67.44 173 SER A CA 1
ATOM 1412 C C . SER A 1 173 ? 43.015 7.419 -69.220 1.00 67.44 173 SER A C 1
ATOM 1414 O O . SER A 1 173 ? 42.566 7.965 -70.227 1.00 67.44 173 SER A O 1
ATOM 1416 N N . LYS A 1 174 ? 43.897 8.020 -68.412 1.00 65.69 174 LYS A N 1
ATOM 1417 C CA . LYS A 1 174 ? 44.536 9.314 -68.711 1.00 65.69 174 LYS A CA 1
ATOM 1418 C C . LYS A 1 174 ? 45.730 9.167 -69.659 1.00 65.69 174 LYS A C 1
ATOM 1420 O O . LYS A 1 174 ? 46.088 10.127 -70.337 1.00 65.69 174 LYS A O 1
ATOM 1425 N N . LEU A 1 175 ? 46.331 7.980 -69.716 1.00 60.97 175 LEU A N 1
ATOM 1426 C CA . LEU A 1 175 ? 47.443 7.651 -70.608 1.00 60.97 175 LEU A CA 1
ATOM 1427 C C . LEU A 1 175 ? 46.947 7.358 -72.034 1.00 60.97 175 LEU A C 1
ATOM 1429 O O . LEU A 1 175 ? 45.889 6.761 -72.244 1.00 60.97 175 LEU A O 1
ATOM 1433 N N . ALA A 1 176 ? 47.716 7.773 -73.042 1.00 62.16 176 ALA A N 1
ATOM 1434 C CA . ALA A 1 176 ? 47.348 7.589 -74.444 1.00 62.16 176 ALA A CA 1
ATOM 1435 C C . ALA A 1 176 ? 47.289 6.093 -74.824 1.00 62.16 176 ALA A C 1
ATOM 1437 O O . ALA A 1 176 ? 48.072 5.281 -74.333 1.00 62.16 176 ALA A O 1
ATOM 1438 N N . ASN A 1 177 ? 46.403 5.719 -75.761 1.00 61.75 177 ASN A N 1
ATOM 1439 C CA . ASN A 1 177 ? 46.121 4.316 -76.126 1.00 61.75 177 ASN A CA 1
ATOM 1440 C C . ASN A 1 177 ? 47.365 3.449 -76.428 1.00 61.75 177 ASN A C 1
ATOM 1442 O O . ASN A 1 177 ? 47.335 2.248 -76.173 1.00 61.75 177 ASN A O 1
ATOM 1446 N N . LYS A 1 178 ? 48.459 4.038 -76.937 1.00 59.16 178 LYS A N 1
ATOM 1447 C CA . LYS A 1 178 ? 49.724 3.326 -77.198 1.00 59.16 178 LYS A CA 1
ATOM 1448 C C . LYS A 1 178 ? 50.512 3.000 -75.923 1.00 59.16 178 LYS A C 1
ATOM 1450 O O . LYS A 1 178 ? 51.078 1.918 -75.828 1.00 59.16 178 LYS A O 1
ATOM 1455 N N . GLU A 1 179 ? 50.513 3.885 -74.931 1.00 61.12 179 GLU A N 1
ATOM 1456 C CA . GLU A 1 179 ? 51.196 3.658 -73.649 1.00 61.12 179 GLU A CA 1
ATOM 1457 C C . GLU A 1 179 ? 50.427 2.669 -72.770 1.00 61.12 179 GLU A C 1
ATOM 1459 O O . GLU A 1 179 ? 51.030 1.846 -72.087 1.00 61.12 179 GLU A O 1
ATOM 1464 N N . ARG A 1 180 ? 49.091 2.664 -72.857 1.00 59.34 180 ARG A N 1
ATOM 1465 C CA . ARG A 1 180 ? 48.230 1.691 -72.166 1.00 59.34 180 ARG A CA 1
ATOM 1466 C C . ARG A 1 180 ? 48.501 0.245 -72.603 1.00 59.34 180 ARG A C 1
ATOM 1468 O O . ARG A 1 180 ? 48.403 -0.673 -71.788 1.00 59.34 180 ARG A O 1
ATOM 1475 N N . GLU A 1 181 ? 48.837 0.029 -73.875 1.00 61.09 181 GLU A N 1
ATOM 1476 C CA . GLU A 1 181 ? 49.167 -1.299 -74.406 1.00 61.09 181 GLU A CA 1
ATOM 1477 C C . GLU A 1 181 ? 50.582 -1.750 -74.002 1.00 61.09 181 GLU A C 1
ATOM 1479 O O . GLU A 1 181 ? 50.770 -2.904 -73.616 1.00 61.09 181 GLU A O 1
ATOM 1484 N N . GLU A 1 182 ? 51.557 -0.836 -74.004 1.00 64.75 182 GLU A N 1
ATOM 1485 C CA . GLU A 1 182 ? 52.927 -1.099 -73.537 1.00 64.75 182 GLU A CA 1
ATOM 1486 C C . GLU A 1 182 ? 52.985 -1.348 -72.020 1.00 64.75 182 GLU A C 1
ATOM 1488 O O . GLU A 1 182 ? 53.637 -2.293 -71.580 1.00 64.75 182 GLU A O 1
ATOM 1493 N N . LEU A 1 183 ? 52.225 -0.599 -71.213 1.00 61.19 183 LEU A N 1
ATOM 1494 C CA . LEU A 1 183 ? 52.083 -0.838 -69.772 1.00 61.19 183 LEU A CA 1
ATOM 1495 C C . LEU A 1 183 ? 51.409 -2.177 -69.478 1.00 61.19 183 LEU A C 1
ATOM 1497 O O . LEU A 1 183 ? 51.847 -2.890 -68.581 1.00 61.19 183 LEU A O 1
ATOM 1501 N N . ARG A 1 184 ? 50.389 -2.575 -70.250 1.00 62.38 184 ARG A N 1
ATOM 1502 C CA . ARG A 1 184 ? 49.796 -3.917 -70.130 1.00 62.38 184 ARG A CA 1
ATOM 1503 C C . ARG A 1 184 ? 50.810 -5.009 -70.458 1.00 62.38 184 ARG A C 1
ATOM 1505 O O . ARG A 1 184 ? 50.915 -5.965 -69.696 1.00 62.38 184 ARG A O 1
ATOM 1512 N N . LYS A 1 185 ? 51.596 -4.852 -71.529 1.00 65.69 185 LYS A N 1
ATOM 1513 C CA . LYS A 1 185 ? 52.681 -5.787 -71.877 1.00 65.69 185 LYS A CA 1
ATOM 1514 C C . LYS A 1 185 ? 53.740 -5.849 -70.775 1.00 65.69 185 LYS A C 1
ATOM 1516 O O . LYS A 1 185 ? 54.138 -6.947 -70.386 1.00 65.69 185 LYS A O 1
ATOM 1521 N N . TRP A 1 186 ? 54.136 -4.706 -70.218 1.00 61.50 186 TRP A N 1
ATOM 1522 C CA . TRP A 1 186 ? 55.094 -4.626 -69.115 1.00 61.50 186 TRP A CA 1
ATOM 1523 C C . TRP A 1 186 ? 54.557 -5.273 -67.833 1.00 61.50 186 TRP A C 1
ATOM 1525 O O . TRP A 1 186 ? 55.259 -6.070 -67.225 1.00 61.50 186 TRP A O 1
ATOM 1535 N N . ASN A 1 187 ? 53.288 -5.048 -67.484 1.00 61.59 187 ASN A N 1
ATOM 1536 C CA . ASN A 1 187 ? 52.662 -5.638 -66.297 1.00 61.59 187 ASN A CA 1
ATOM 1537 C C . ASN A 1 187 ? 52.403 -7.154 -66.454 1.00 61.59 187 ASN A C 1
ATOM 1539 O O . ASN A 1 187 ? 52.397 -7.897 -65.477 1.00 61.59 187 ASN A O 1
ATOM 1543 N N . THR A 1 188 ? 52.229 -7.649 -67.689 1.00 65.00 188 THR A N 1
ATOM 1544 C CA . THR A 1 188 ? 52.182 -9.099 -67.977 1.00 65.00 188 THR A CA 1
ATOM 1545 C C . THR A 1 188 ? 53.560 -9.760 -68.015 1.00 65.00 188 THR A C 1
ATOM 1547 O O . THR A 1 188 ? 53.673 -10.976 -67.827 1.00 65.00 188 THR A O 1
ATOM 1550 N N . ARG A 1 189 ? 54.625 -8.985 -68.248 1.00 75.50 189 ARG A N 1
ATOM 1551 C CA . ARG A 1 189 ? 56.000 -9.475 -68.212 1.00 75.50 189 ARG A CA 1
ATOM 1552 C C . ARG A 1 189 ? 56.414 -9.599 -66.750 1.00 75.50 189 ARG A C 1
ATOM 1554 O O . ARG A 1 189 ? 56.740 -8.616 -66.097 1.00 75.50 189 ARG A O 1
ATOM 1561 N N . LYS A 1 190 ? 56.401 -10.832 -66.241 1.00 71.31 190 LYS A N 1
ATOM 1562 C CA . LYS A 1 190 ? 56.834 -11.139 -64.871 1.00 71.31 190 LYS A CA 1
ATOM 1563 C C . LYS A 1 190 ? 58.198 -10.500 -64.594 1.00 71.31 190 LYS A C 1
ATOM 1565 O O . LYS A 1 190 ? 59.126 -10.642 -65.393 1.00 71.31 190 LYS A O 1
ATOM 1570 N N . SER A 1 191 ? 58.314 -9.823 -63.456 1.00 76.88 191 SER A N 1
ATOM 1571 C CA . SER A 1 191 ? 59.596 -9.290 -62.986 1.00 76.88 191 SER A CA 1
ATOM 1572 C C . SER A 1 191 ? 60.595 -10.432 -62.751 1.00 76.88 191 SER A C 1
ATOM 1574 O O . SER A 1 191 ? 60.189 -11.552 -62.435 1.00 76.88 191 SER A O 1
ATOM 1576 N N . GLY A 1 192 ? 61.901 -10.165 -62.863 1.00 72.81 192 GLY A N 1
ATOM 1577 C CA . GLY A 1 192 ? 62.952 -11.164 -62.616 1.00 72.81 192 GLY A CA 1
ATOM 1578 C C . GLY A 1 192 ? 62.820 -11.842 -61.246 1.00 72.81 192 GLY A C 1
ATOM 1579 O O . GLY A 1 192 ? 62.985 -13.054 -61.143 1.00 72.81 192 GLY A O 1
ATOM 1580 N N . ARG A 1 193 ? 62.385 -11.094 -60.221 1.00 76.56 193 ARG A N 1
ATOM 1581 C CA . ARG A 1 193 ? 62.060 -11.640 -58.893 1.00 76.56 193 ARG A CA 1
ATOM 1582 C C . ARG A 1 193 ? 60.881 -12.621 -58.924 1.00 76.56 193 ARG A C 1
ATOM 1584 O O . ARG A 1 193 ? 60.944 -13.672 -58.306 1.00 76.56 193 ARG A O 1
ATOM 1591 N N . GLN A 1 194 ? 59.827 -12.307 -59.676 1.00 77.38 194 GLN A N 1
ATOM 1592 C CA . GLN A 1 194 ? 58.643 -13.168 -59.803 1.00 77.38 194 GLN A CA 1
ATOM 1593 C C . GLN A 1 194 ? 58.905 -14.427 -60.643 1.00 77.38 194 GLN A C 1
ATOM 1595 O O . GLN A 1 194 ? 58.223 -15.434 -60.461 1.00 77.38 194 GLN A O 1
ATOM 1600 N N . LEU A 1 195 ? 59.844 -14.362 -61.594 1.00 75.75 195 LEU A N 1
ATOM 1601 C CA . LEU A 1 195 ? 60.354 -15.537 -62.304 1.00 75.75 195 LEU A CA 1
ATOM 1602 C C . LEU A 1 195 ? 61.138 -16.431 -61.343 1.00 75.75 195 LEU A C 1
ATOM 1604 O O . LEU A 1 195 ? 60.827 -17.611 -61.247 1.00 75.75 195 LEU A O 1
ATOM 1608 N N . PHE A 1 196 ? 62.048 -15.849 -60.560 1.00 72.75 196 PHE A N 1
ATOM 1609 C CA . PHE A 1 196 ? 62.858 -16.572 -59.578 1.00 72.75 196 PHE A CA 1
ATOM 1610 C C . PHE A 1 196 ? 62.020 -17.256 -58.486 1.00 72.75 196 PHE A C 1
ATOM 1612 O O . PHE A 1 196 ? 62.258 -18.408 -58.155 1.00 72.75 196 PHE A O 1
ATOM 1619 N N . GLU A 1 197 ? 60.986 -16.587 -57.968 1.00 74.06 197 GLU A N 1
ATOM 1620 C CA . GLU A 1 197 ? 60.087 -17.165 -56.956 1.00 74.06 197 GLU A CA 1
ATOM 1621 C C . GLU A 1 197 ? 59.187 -18.291 -57.513 1.00 74.06 197 GLU A C 1
ATOM 1623 O O . GLU A 1 197 ? 58.680 -19.108 -56.745 1.00 74.06 197 GLU A O 1
ATOM 1628 N N . LYS A 1 198 ? 58.967 -18.357 -58.838 1.00 69.94 198 LYS A N 1
ATOM 1629 C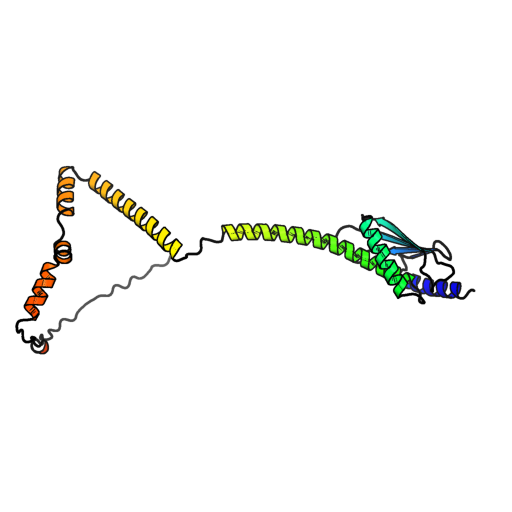 CA . LYS A 1 198 ? 58.150 -19.402 -59.487 1.00 69.94 198 LYS A CA 1
ATOM 1630 C C . LYS A 1 198 ? 58.975 -20.537 -60.103 1.00 69.94 198 LYS A C 1
ATOM 1632 O O . LYS A 1 198 ? 58.451 -21.648 -60.199 1.00 69.94 198 LYS A O 1
ATOM 1637 N N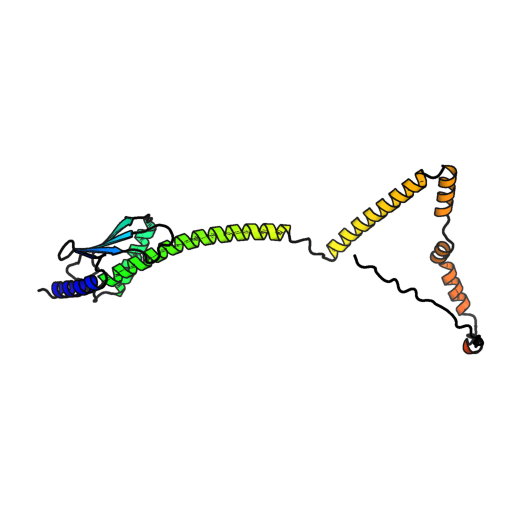 . ASP A 1 199 ? 60.221 -20.288 -60.503 1.00 71.44 199 ASP A N 1
ATOM 1638 C CA . ASP A 1 199 ? 61.133 -21.313 -61.017 1.00 71.44 199 ASP A CA 1
ATOM 1639 C C . ASP A 1 199 ? 61.693 -22.161 -59.873 1.00 71.44 199 ASP A C 1
ATOM 1641 O O . ASP A 1 199 ? 62.746 -21.907 -59.292 1.00 71.44 199 ASP A O 1
ATOM 1645 N N . ARG A 1 200 ? 60.973 -23.241 -59.568 1.00 65.75 200 ARG 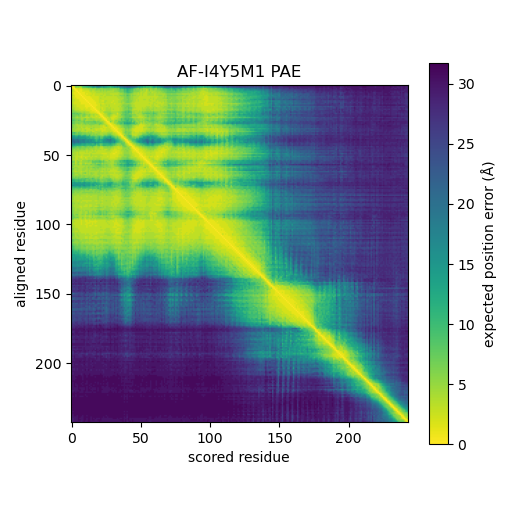A N 1
ATOM 1646 C CA . ARG A 1 200 ? 61.387 -24.246 -58.579 1.00 65.75 200 ARG A CA 1
ATOM 1647 C C . ARG A 1 200 ? 62.586 -25.091 -59.027 1.00 65.75 200 ARG A C 1
ATOM 1649 O O . ARG A 1 200 ? 63.201 -25.750 -58.200 1.00 65.75 200 ARG A O 1
ATOM 1656 N N . THR A 1 201 ? 62.949 -25.031 -60.309 1.00 67.06 201 THR A N 1
ATOM 1657 C CA . THR A 1 201 ? 64.088 -25.754 -60.897 1.00 67.06 201 THR A CA 1
ATOM 1658 C C . THR A 1 201 ? 65.435 -25.295 -60.345 1.00 67.06 201 THR A C 1
ATOM 1660 O O . THR A 1 201 ? 66.390 -26.066 -60.346 1.00 67.06 201 THR A O 1
ATOM 1663 N N . LEU A 1 202 ? 65.521 -24.051 -59.864 1.00 64.31 202 LEU A N 1
ATOM 1664 C CA . LEU A 1 202 ? 66.745 -23.508 -59.282 1.00 64.31 202 LEU A CA 1
ATOM 1665 C C . LEU A 1 202 ? 67.026 -24.127 -57.902 1.00 64.31 202 LEU A C 1
ATOM 1667 O O . LEU A 1 202 ? 68.170 -24.467 -57.608 1.00 64.31 202 LEU A O 1
ATOM 1671 N N . ALA A 1 203 ? 65.971 -24.383 -57.117 1.00 62.47 203 ALA A N 1
ATOM 1672 C CA . ALA A 1 203 ? 66.057 -25.117 -55.853 1.00 62.47 203 ALA A CA 1
ATOM 1673 C C . ALA A 1 203 ? 66.486 -26.584 -56.060 1.00 62.47 203 ALA A C 1
ATOM 1675 O O . ALA A 1 203 ? 67.287 -27.105 -55.287 1.00 62.47 203 ALA A O 1
ATOM 1676 N N . ASP A 1 204 ? 66.023 -27.228 -57.139 1.00 62.53 204 ASP A N 1
ATOM 1677 C CA . ASP A 1 204 ? 66.431 -28.598 -57.486 1.00 62.53 204 ASP A CA 1
ATOM 1678 C C . ASP A 1 204 ? 67.895 -28.669 -57.970 1.00 62.53 204 ASP A C 1
ATOM 1680 O O . ASP A 1 204 ? 68.603 -29.633 -57.674 1.00 62.53 204 ASP A O 1
ATOM 1684 N N . SER A 1 205 ? 68.388 -27.640 -58.675 1.00 63.19 205 SER A N 1
ATOM 1685 C CA . SER A 1 205 ? 69.794 -27.573 -59.108 1.00 63.19 205 SER A CA 1
ATOM 1686 C C . SER A 1 205 ? 70.776 -27.280 -57.966 1.00 63.19 205 SER A C 1
ATOM 1688 O O . SER A 1 205 ? 71.878 -27.835 -57.953 1.00 63.19 205 SER A O 1
ATOM 1690 N N . ASP A 1 206 ? 70.371 -26.483 -56.974 1.00 59.62 206 ASP A N 1
ATOM 1691 C CA . ASP A 1 206 ? 71.186 -26.181 -55.789 1.00 59.62 206 ASP A CA 1
ATOM 1692 C C . ASP A 1 206 ? 71.385 -27.436 -54.916 1.00 59.62 206 ASP A C 1
ATOM 1694 O O . ASP A 1 206 ? 72.501 -27.755 -54.501 1.00 59.62 206 ASP A O 1
ATOM 1698 N N . ALA A 1 207 ? 70.336 -28.258 -54.780 1.00 62.78 207 ALA A N 1
ATOM 1699 C CA . ALA A 1 207 ? 70.415 -29.559 -54.114 1.00 62.78 207 ALA A CA 1
ATOM 1700 C C . ALA A 1 207 ? 71.412 -30.528 -54.789 1.00 62.78 207 ALA A C 1
ATOM 1702 O O . ALA A 1 207 ? 72.046 -31.340 -54.114 1.00 62.78 207 ALA A O 1
ATOM 1703 N N . THR A 1 208 ? 71.591 -30.443 -56.114 1.00 61.28 208 THR A N 1
ATOM 1704 C CA . THR A 1 208 ? 72.585 -31.263 -56.833 1.00 61.28 208 THR A CA 1
ATOM 1705 C C . THR A 1 208 ? 74.017 -30.737 -56.740 1.00 61.28 208 THR A C 1
ATOM 1707 O O . THR A 1 208 ? 74.951 -31.541 -56.776 1.00 61.28 208 THR A O 1
ATOM 1710 N N . LEU A 1 209 ?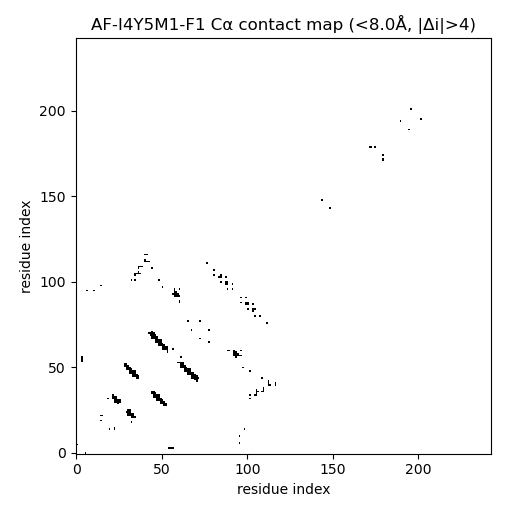 74.210 -29.423 -56.589 1.00 59.09 209 LEU A N 1
ATOM 1711 C CA . LEU A 1 209 ? 75.532 -28.810 -56.416 1.00 59.09 209 LEU 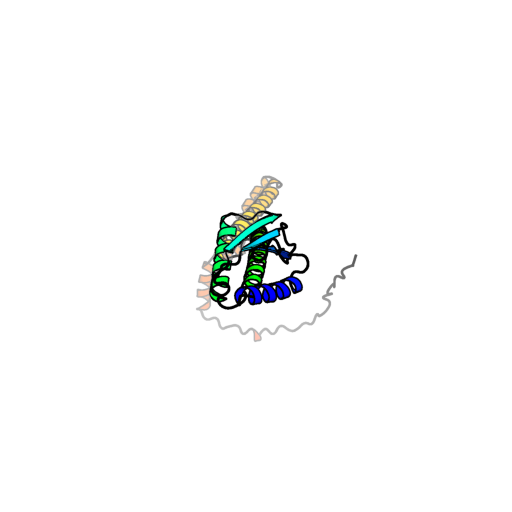A CA 1
ATOM 1712 C C . LEU A 1 209 ? 76.097 -29.047 -55.008 1.00 59.09 209 LEU A C 1
ATOM 1714 O O . LEU A 1 209 ? 77.281 -29.351 -54.881 1.00 59.09 209 LEU A O 1
ATOM 1718 N N . MET A 1 210 ? 75.254 -29.047 -53.969 1.00 59.88 210 MET A N 1
ATOM 1719 C CA . MET A 1 210 ? 75.688 -29.316 -52.588 1.00 59.88 210 MET A CA 1
ATOM 1720 C C . MET A 1 210 ? 76.204 -30.748 -52.342 1.00 59.88 210 MET A C 1
ATOM 1722 O O . MET A 1 210 ? 76.876 -30.991 -51.344 1.00 59.88 210 MET A O 1
ATOM 1726 N N . ASN A 1 211 ? 75.939 -31.712 -53.234 1.00 57.94 211 ASN A N 1
ATOM 1727 C CA . ASN A 1 211 ? 76.340 -33.113 -53.038 1.00 57.94 211 ASN A CA 1
ATOM 1728 C C . ASN A 1 211 ? 77.716 -33.469 -53.645 1.00 57.94 211 ASN A C 1
ATOM 1730 O O . ASN A 1 211 ? 78.175 -34.603 -53.509 1.00 57.94 211 ASN A O 1
ATOM 1734 N N . LYS A 1 212 ? 78.394 -32.542 -54.342 1.00 56.25 212 LYS A N 1
ATOM 1735 C CA . LYS A 1 212 ? 79.658 -32.835 -55.042 1.00 56.25 212 LYS A CA 1
ATOM 1736 C C . LYS A 1 212 ? 80.826 -31.985 -54.535 1.00 56.25 212 LYS A C 1
ATOM 1738 O O . LYS A 1 212 ? 81.369 -31.173 -55.267 1.00 56.25 212 LYS A O 1
ATOM 1743 N N . GLY A 1 213 ? 81.243 -32.272 -53.300 1.00 59.53 213 GLY A N 1
ATOM 1744 C CA . GLY A 1 213 ? 82.625 -32.097 -52.835 1.00 59.53 213 GLY A CA 1
ATOM 1745 C C . GLY A 1 213 ? 83.169 -30.670 -52.811 1.00 59.53 213 GLY A C 1
ATOM 1746 O O . GLY A 1 213 ? 84.275 -30.465 -53.301 1.00 59.53 213 GLY A O 1
ATOM 1747 N N . ASP A 1 214 ? 82.425 -29.723 -52.238 1.00 48.06 214 ASP A N 1
ATOM 1748 C CA . ASP A 1 214 ? 82.926 -28.364 -52.017 1.00 48.06 214 ASP A CA 1
ATOM 1749 C C . ASP A 1 214 ? 83.378 -28.195 -50.556 1.00 48.06 214 ASP A C 1
ATOM 1751 O O . ASP A 1 214 ? 82.594 -28.328 -49.612 1.00 48.06 214 ASP A O 1
ATOM 1755 N N . GLU A 1 215 ? 84.680 -27.980 -50.368 1.00 59.66 215 GLU A N 1
ATOM 1756 C CA . GLU A 1 215 ? 85.283 -27.639 -49.082 1.00 59.66 215 GLU A CA 1
ATOM 1757 C C . GLU A 1 215 ? 84.843 -26.218 -48.707 1.00 59.66 215 GLU A C 1
ATOM 1759 O O . GLU A 1 215 ? 85.106 -25.264 -49.436 1.00 59.66 215 GLU A O 1
ATOM 1764 N N . GLY A 1 216 ? 84.163 -26.064 -47.567 1.00 58.03 216 GLY A N 1
ATOM 1765 C CA . GLY A 1 216 ? 83.685 -24.764 -47.100 1.00 58.03 216 GLY A CA 1
ATOM 1766 C C . GLY A 1 216 ? 84.819 -23.738 -47.024 1.00 58.03 216 GLY A C 1
ATOM 1767 O O . GLY A 1 216 ? 85.742 -23.872 -46.220 1.00 58.03 216 GLY A O 1
ATOM 1768 N N . ILE A 1 217 ? 84.743 -22.705 -47.864 1.00 61.00 217 ILE A N 1
ATOM 1769 C CA . ILE A 1 217 ? 85.693 -21.591 -47.873 1.00 61.00 217 ILE A CA 1
ATOM 1770 C C . ILE A 1 217 ? 85.578 -20.855 -46.530 1.00 61.00 217 ILE A C 1
ATOM 1772 O O . ILE A 1 217 ? 84.559 -20.237 -46.225 1.00 61.00 217 ILE A O 1
ATOM 1776 N N . ASP A 1 218 ? 86.630 -20.933 -45.715 1.00 59.72 218 ASP A N 1
ATOM 1777 C CA . ASP A 1 218 ? 86.670 -20.343 -44.376 1.00 59.72 218 ASP A CA 1
ATOM 1778 C C . ASP A 1 218 ? 86.760 -18.804 -44.462 1.00 59.72 218 ASP A C 1
ATOM 1780 O O . ASP A 1 218 ? 87.812 -18.228 -44.765 1.00 59.72 218 ASP A O 1
ATOM 1784 N N . LEU A 1 219 ? 85.634 -18.130 -44.205 1.00 60.91 219 LEU A N 1
ATOM 1785 C CA . LEU A 1 219 ? 85.444 -16.670 -44.292 1.00 60.91 219 LEU A CA 1
ATOM 1786 C C . LEU A 1 219 ? 86.422 -15.858 -43.421 1.00 60.91 219 LEU A C 1
ATOM 1788 O O . LEU A 1 219 ? 86.622 -14.672 -43.666 1.00 60.91 219 LEU A O 1
ATOM 1792 N N . ARG A 1 220 ? 87.087 -16.487 -42.443 1.00 66.12 220 ARG A N 1
ATOM 1793 C CA . ARG A 1 220 ? 88.124 -15.853 -41.608 1.00 66.12 220 ARG A CA 1
ATOM 1794 C C . ARG A 1 220 ? 89.417 -15.518 -42.355 1.00 66.12 220 ARG A C 1
ATOM 1796 O O . ARG A 1 220 ? 90.198 -14.718 -41.859 1.00 66.12 220 ARG A O 1
ATOM 1803 N N . LYS A 1 221 ? 89.665 -16.104 -43.532 1.00 61.50 221 LYS A N 1
ATOM 1804 C CA . LYS A 1 221 ? 90.847 -15.776 -44.354 1.00 61.50 221 LYS A CA 1
ATOM 1805 C C . LYS A 1 221 ? 90.686 -14.506 -45.194 1.00 61.50 221 LYS A C 1
ATOM 1807 O O . LYS A 1 221 ? 91.667 -14.045 -45.767 1.00 61.50 221 LYS A O 1
ATOM 1812 N N . PHE A 1 222 ? 89.483 -13.937 -45.249 1.00 63.12 222 PHE A N 1
ATOM 1813 C CA . PHE A 1 222 ? 89.210 -12.649 -45.882 1.00 63.12 222 PHE A CA 1
ATOM 1814 C C . PHE A 1 222 ? 88.943 -11.589 -44.810 1.00 63.12 222 PHE A C 1
ATOM 1816 O O . PHE A 1 222 ? 87.856 -11.025 -44.711 1.00 63.12 222 PHE A O 1
ATOM 1823 N N . GLU A 1 223 ? 89.952 -11.323 -43.982 1.00 55.62 223 GLU A N 1
ATOM 1824 C CA . GLU A 1 223 ? 89.941 -10.176 -43.078 1.00 55.62 223 GLU A CA 1
ATOM 1825 C C . GLU A 1 223 ? 90.166 -8.910 -43.923 1.00 55.62 223 GLU A C 1
ATOM 1827 O O . GLU A 1 223 ? 91.271 -8.615 -44.381 1.00 55.62 223 GLU A O 1
ATOM 1832 N N . LYS A 1 224 ? 89.074 -8.206 -44.234 1.00 55.28 224 LYS A N 1
ATOM 1833 C CA . LYS A 1 224 ? 89.108 -6.931 -44.950 1.00 55.28 224 LYS A CA 1
ATOM 1834 C C . LYS A 1 224 ? 89.739 -5.887 -44.026 1.00 55.28 224 LYS A C 1
ATOM 1836 O O . LYS A 1 224 ? 89.208 -5.616 -42.953 1.00 55.28 224 LYS A O 1
ATOM 1841 N N . GLN A 1 225 ? 90.874 -5.336 -44.446 1.00 47.34 225 GLN A N 1
ATOM 1842 C CA . GLN A 1 225 ? 91.549 -4.206 -43.810 1.00 47.34 225 GLN A CA 1
ATOM 1843 C C . GLN A 1 225 ? 90.533 -3.089 -43.509 1.00 47.34 225 GLN A C 1
ATOM 1845 O O . GLN A 1 225 ? 89.836 -2.617 -44.407 1.00 47.34 225 GLN A O 1
ATOM 1850 N N . ASN A 1 226 ? 90.430 -2.728 -42.227 1.00 50.03 226 ASN A N 1
ATOM 1851 C CA . ASN A 1 226 ? 89.718 -1.552 -41.737 1.00 50.03 226 ASN A CA 1
ATOM 1852 C C . ASN A 1 226 ? 90.371 -0.296 -42.327 1.00 50.03 226 ASN A C 1
ATOM 1854 O O . ASN A 1 226 ? 91.369 0.174 -41.783 1.00 50.03 226 ASN A O 1
ATOM 1858 N N . ASP A 1 227 ? 89.790 0.258 -43.386 1.00 45.56 227 ASP A N 1
ATOM 1859 C CA . ASP A 1 227 ? 90.019 1.654 -43.740 1.00 45.56 227 ASP A CA 1
ATOM 1860 C C . ASP A 1 227 ? 88.962 2.501 -43.029 1.00 45.56 227 ASP A C 1
ATOM 1862 O O . ASP A 1 227 ? 87.756 2.398 -43.263 1.00 45.56 227 ASP A O 1
ATOM 1866 N N . GLN A 1 228 ? 89.466 3.272 -42.068 1.00 47.19 228 GLN A N 1
ATOM 1867 C CA . GLN A 1 228 ? 88.784 4.357 -41.388 1.00 47.19 228 GLN A CA 1
ATOM 1868 C C . GLN A 1 228 ? 88.315 5.381 -42.423 1.00 47.19 228 GLN A C 1
ATOM 1870 O O . GLN A 1 228 ? 89.156 5.985 -43.071 1.00 47.19 228 GLN A O 1
ATOM 1875 N N . ASP A 1 229 ? 87.014 5.642 -42.497 1.00 38.19 229 ASP A N 1
ATOM 1876 C CA . ASP A 1 229 ? 86.506 6.971 -42.838 1.00 38.19 229 ASP A CA 1
ATOM 1877 C C . ASP A 1 229 ? 85.197 7.193 -42.083 1.00 38.19 229 ASP A C 1
ATOM 1879 O O . ASP A 1 229 ? 84.115 6.730 -42.434 1.00 38.19 229 ASP A O 1
ATOM 1883 N N . ASN A 1 230 ? 85.370 7.853 -40.946 1.00 37.78 230 ASN A N 1
ATOM 1884 C CA . ASN A 1 230 ? 84.345 8.287 -40.025 1.00 37.78 230 ASN A CA 1
ATOM 1885 C C . ASN A 1 230 ? 84.209 9.797 -40.233 1.00 37.78 230 ASN A C 1
ATOM 1887 O O . ASN A 1 230 ? 85.130 10.513 -39.832 1.00 37.78 230 ASN A O 1
ATOM 1891 N N . GLN A 1 231 ? 83.122 10.273 -40.854 1.00 35.47 231 GLN A N 1
ATOM 1892 C CA . GLN A 1 231 ? 82.606 11.631 -40.637 1.00 35.47 231 GLN A CA 1
ATOM 1893 C C . GLN A 1 231 ? 81.220 11.868 -41.275 1.00 35.47 231 GLN A C 1
ATOM 1895 O O . GLN A 1 231 ? 81.057 11.810 -42.488 1.00 35.47 231 GLN A O 1
ATOM 1900 N N . GLU A 1 232 ? 80.279 12.211 -40.385 1.00 35.53 232 GLU A N 1
ATOM 1901 C CA . GLU A 1 232 ? 79.093 13.064 -40.586 1.00 35.53 232 GLU A CA 1
ATOM 1902 C C . GLU A 1 232 ? 77.773 12.437 -41.083 1.00 35.53 232 GLU A C 1
ATOM 1904 O O . GLU A 1 232 ? 77.244 12.785 -42.134 1.00 35.53 232 GLU A O 1
ATOM 1909 N N . GLU A 1 233 ? 77.129 11.637 -40.222 1.00 42.44 233 GLU A N 1
ATOM 1910 C CA . GLU A 1 233 ? 75.658 11.604 -40.154 1.00 42.44 233 GLU A CA 1
ATOM 1911 C C . GLU A 1 233 ? 75.174 12.733 -39.222 1.00 42.44 233 GLU A C 1
ATOM 1913 O O . GLU A 1 233 ? 75.115 12.582 -38.000 1.00 42.44 233 GLU A O 1
ATOM 1918 N N . GLN A 1 234 ? 74.855 13.899 -39.795 1.00 41.62 234 GLN A N 1
ATOM 1919 C CA . GLN A 1 234 ? 74.082 14.935 -39.103 1.00 41.62 234 GLN A CA 1
ATOM 1920 C C . GLN A 1 234 ? 72.635 14.455 -38.944 1.00 41.62 234 GLN A C 1
ATOM 1922 O O . GLN A 1 234 ? 71.838 14.468 -39.882 1.00 41.62 234 GLN A O 1
ATOM 1927 N N . LEU A 1 235 ? 72.311 14.032 -37.726 1.00 43.09 235 LEU A N 1
ATOM 1928 C CA . LEU A 1 235 ? 70.958 13.780 -37.252 1.00 43.09 235 LEU A CA 1
ATOM 1929 C C . LEU A 1 235 ? 70.213 15.127 -37.177 1.00 43.09 235 LEU A C 1
ATOM 1931 O O . LEU A 1 235 ? 70.475 15.935 -36.289 1.00 43.09 235 LEU A O 1
ATOM 1935 N N . VAL A 1 236 ? 69.325 15.407 -38.134 1.00 47.19 236 VAL A N 1
ATOM 1936 C CA . VAL A 1 236 ? 68.475 16.609 -38.101 1.00 47.19 236 VAL A CA 1
ATOM 1937 C C . VAL A 1 236 ? 67.306 16.347 -37.152 1.00 47.19 236 VAL A C 1
ATOM 1939 O O . VAL A 1 236 ? 66.337 15.676 -37.503 1.00 47.19 236 VAL A O 1
ATOM 1942 N N . GLU A 1 237 ? 67.425 16.858 -35.931 1.00 39.41 237 GLU A N 1
ATOM 1943 C CA . GLU A 1 237 ? 66.356 16.918 -34.935 1.00 39.41 237 GLU A CA 1
ATOM 1944 C C . GLU A 1 237 ? 65.357 18.013 -35.354 1.00 39.41 237 GLU A C 1
ATOM 1946 O O . GLU A 1 237 ? 65.682 19.200 -35.387 1.00 39.41 237 GLU A O 1
ATOM 1951 N N . PHE A 1 238 ? 64.151 17.613 -35.768 1.00 39.62 238 PHE A N 1
ATOM 1952 C CA . PHE A 1 238 ? 63.061 18.537 -36.083 1.00 39.62 238 PHE A CA 1
ATOM 1953 C C . PHE A 1 238 ? 62.498 19.115 -34.775 1.00 39.62 238 PHE A C 1
ATOM 1955 O O . PHE A 1 238 ? 61.809 18.414 -34.037 1.00 39.62 238 PHE A O 1
ATOM 1962 N N . SER A 1 239 ? 62.776 20.393 -34.498 1.00 46.53 239 SER A N 1
ATOM 1963 C CA . SER A 1 239 ? 62.025 21.174 -33.508 1.00 46.53 239 SER A CA 1
ATOM 1964 C C . SER A 1 239 ? 60.610 21.450 -34.016 1.00 46.53 239 SER A C 1
ATOM 1966 O O . SER A 1 239 ? 60.431 22.033 -35.086 1.00 46.53 239 SER A O 1
ATOM 1968 N N . ASP A 1 240 ? 59.633 21.051 -33.209 1.00 46.81 240 ASP A N 1
ATOM 1969 C CA . ASP A 1 240 ? 58.215 21.391 -33.317 1.00 46.81 240 ASP A CA 1
ATOM 1970 C C . ASP A 1 240 ? 58.002 22.857 -32.874 1.00 46.81 240 ASP A C 1
ATOM 1972 O O . ASP A 1 240 ? 58.471 23.222 -31.790 1.00 46.81 240 ASP A O 1
ATOM 1976 N N . PRO A 1 241 ? 57.369 23.733 -33.678 1.00 58.28 241 PRO A N 1
ATOM 1977 C CA . PRO A 1 241 ? 56.947 25.050 -33.225 1.00 58.28 241 PRO A CA 1
ATOM 1978 C C . PRO A 1 241 ? 55.513 24.990 -32.682 1.00 58.28 241 PRO A C 1
ATOM 1980 O O . PRO A 1 241 ? 54.569 24.726 -33.423 1.00 58.28 241 PRO A O 1
ATOM 1983 N N . GLU A 1 242 ? 55.375 25.268 -31.384 1.00 47.88 242 GLU A N 1
ATOM 1984 C CA . GLU A 1 242 ? 54.102 25.567 -30.724 1.00 47.88 242 GLU A CA 1
ATOM 1985 C C . GLU A 1 242 ? 53.370 26.731 -31.416 1.00 47.88 242 GLU A C 1
ATOM 1987 O O . GLU A 1 242 ? 53.943 27.814 -31.570 1.00 47.88 242 GLU A O 1
ATOM 1992 N N . GLU A 1 243 ? 52.091 26.523 -31.745 1.00 41.41 243 GLU A N 1
ATOM 1993 C CA . GLU A 1 243 ? 51.021 27.526 -31.609 1.00 41.41 243 GLU A CA 1
ATOM 1994 C C . GLU A 1 243 ? 49.663 26.845 -31.369 1.00 41.41 243 GLU A C 1
ATOM 1996 O O . GLU A 1 243 ? 49.312 25.912 -32.131 1.00 41.41 243 GLU A O 1
#

Foldseek 3Di:
DPPVLVQLVVVVVVCCVVQVPQWDDPDSFKIKGKAWAPDPQDFTWIKIKIWGDDPPPLQDGTDIDIGTDGDDDDVVLVVVLVVQLVVQSVVPRPHDNPVVSSVSSNVSVNVVSVVVVVVVVVVVVVVVVVVVVVVVVVVPDPDDDVVNVVVVVVVVVVVVVVVVVVVVVVVLVVDDPVVNVVVVVVVVPDDPVRVVVPPCVVVVVVVVVVVPDDDPDDCVVPPDDDDDDDDDPPDDDDDDDDD

Radius of gyration: 49.91 Å; Cα contacts (8 Å, |Δi|>4): 159; chains: 1; bounding box: 113×61×116 Å

Nearest PDB structures (foldseek):
  2yz0-assembly1_A  TM=8.908E-01  e=9.914E-06  Saccharomyces cerevisiae
  2dax-assembly1_A  TM=7.893E-01  e=1.519E-02  Homo sapiens
  8ow1-assembly1_P  TM=4.606E-01  e=2.235E-01  Saccharomyces cerevisiae
  8ow1-assembly1_PP  TM=4.195E-01  e=2.854E-01  Saccharomyces cerevisiae
  1wnh-assembly1_A  TM=3.601E-01  e=6.318E-01  Mus musculus

Mean predicted aligned error: 18.14 Å

Sequence (243 aa):
MSELEEIITEEYEVLESIYPEELERISDRELKITTIPDEEIGEPLKTDLRITYTEQYPNELPDFEIEVLEGTLDDKEKDGLVEQLNEIGQESLGMPLVFSLASALKDGISQLVQDREQMKEQAESDRKQAEIEKELERTRGTQITRENFLEWRSQYIAERNAEIARKEEAELSKLANKEREELRKWNTRKSGRQLFEKDRTLADSDATLMNKGDEGIDLRKFEKQNDQDNQEEQLVEFSDPEE

pLDDT: mean 76.98, std 14.64, range [35.47, 94.12]

Secondary structure (DSSP, 8-state):
--HHHHHHHHHHHHHHHH-TTTEEE-SSSEEEEEE--S---SS--EEEEEEE--TTTTSSPPEEEEEEEES---HHHHHHHHHHHHHHHHHTTTS--HHHHHHHHHHHHHHHHHHHHHHHHHHHHHHHHHHHHHHHHHH-PPP--HHHHHHHHHHHHHHHHHHHHHHHHHHHHHS-HHHHHHHHHHHHS--HHHHHHH-THHHHHHHHHTTS------GGG-----------------PPPP-